Protein 6U9I (pdb70)

Sequence (287 aa):
GASMTLNNLREQLIVSAHRWLSTMNDFTPDAMVSHRRTEECVTRRPAPRSLGFAPLNNGQLRTFFKTLTAQMKNFNLALMPGAVPIVDERLRKVVMHLASYAEAACGLYENEYMVVVLTFNEEGTLLRDVIEEFADSDYCVKFAERQAAANLREQLIVSAHRRWLSTMNDFTPDAMVSHRTEECVTRPAPRSLGFAPLNNGQLRTFFKTLTAQMKNFNLALMPGAVPIVDERLRKVVMHLASYAEAACGLYENEYMVVVLTFNEEGTLLRRDVIEFADSDYCVKFAERQAAAAE

Nearest PDB structures (foldseek):
  6u9i-assembly1_B  TM=1.007E+00  e=7.943E-28  Penicillium brevicompactum
  6u9i-assembly1_A  TM=9.982E-01  e=1.431E-25  Penicillium brevicompactum
  5x9j-assembly1_A  TM=9.439E-01  e=3.439E-12  Penicillium brasilianum
  5x9k-assembly1_B  TM=9.451E-01  e=4.105E-12  Aspergillus nidulans FGSC A4
  5wqf-assembly2_B  TM=9.448E-01  e=1.795E-11  Aspergillus terreus NIH2624

Solvent-accessible surface area: 14621 Å² total; per-residue (Å²): 93,116,108,153,131,170,203,159,43,16,72,61,0,49,96,2,0,79,74,32,15,59,19,19,53,90,31,68,28,90,18,6,13,34,85,19,28,152,156,0,41,13,95,32,8,1,169,68,32,66,135,74,67,37,70,33,46,97,9,88,88,97,14,122,67,35,34,86,88,11,106,101,27,67,9,38,43,33,125,84,25,84,14,13,2,1,72,176,53,49,40,0,0,0,26,0,33,5,75,0,51,9,97,31,30,77,30,93,6,13,18,1,2,3,0,14,4,20,113,101,0,53,63,3,135,23,3,22,60,0,4,4,0,12,38,35,52,92,20,62,103,84,70,84,96,92,125,47,37,114,62,0,45,88,1,0,80,63,20,16,58,8,16,51,81,27,67,24,88,22,0,26,37,92,26,17,168,109,1,35,10,99,32,7,2,185,66,27,59,117,73,70,30,68,33,45,98,5,80,90,107,12,116,75,39,34,84,104,20,107,103,34,70,14,43,51,21,110,80,25,74,20,14,2,0,70,149,53,59,39,0,0,1,30,0,36,6,76,1,44,12,103,36,36,88,27,103,10,14,18,2,4,2,0,1,4,35,142,126,0,37,63,3,105,21,3,33,63,0,6,5,0,17,44,22,45,100,14,54,112,79,86,66,74,68,88,189

Organism: Penicillium brevicompactum (NCBI:txid5074)

Secondary structure (DSSP, 8-state):
-TTSPP--HHHHHHHHHHHHHHHHHH--HHHHT-SEEEEEEEEEESGGG-PPPEEHHHHHHHHHHHHHH-EEEEEEEPTT---EEETTTTEEEEEEEEEEEETTEEE--EEEEEEEE-TTSSSEEEEEEEE-HHHHHHHHHHHHH-/-HHHHHHHHHHHHHHHHHH-SHHHHT-SEEEEEEEEEE-GGG-PPPB-HHHHHHHHHHHHHH-EEEEEEEPTT---EEETTTTEEEEEEEEEEEETTEEEEEEEEEEEEE-TTS-SEEEEEEEE-HHHHHHHHHHHHHHH-

Foldseek 3Di:
DVPDDDPPLPVLLQVQVVQQQVLVQVQALDSNLPQADQAEWEQEDDCVLVDGIDGSVRSSVVSVVVSVFWAPKHKDADVPWDWDADSVQQKIWGWIWIWIAGPLGIQIWIWIKIWHAPNSSRGTRYIYTYIPVVSVVVVVVSVVVD/DQQVLLQVQVVCQQVLVQVLALDSNLPQADQQAKEAEDDCVLVDHIDGSVRSSVVSNVVSVFKPNKHKDADVPWDWDADLVQLKTWTWIWIWIAGPLGIQIWIWIKIWGADNSSGGTRYIYTYIPVVSVVVVVVSVVVVVD

InterPro domains:
  IPR050977 Fungal Meroterpenoid Biosynthesis Isomerase [PTHR39598] (10-149)

Structure (mmCIF, N/CA/C/O backbone):
data_6U9I
#
_entry.id   6U9I
#
_cell.length_a   105.580
_cell.length_b   105.580
_cell.length_c   61.648
_cell.angle_alpha   90.000
_cell.angle_beta   90.000
_cell.angle_gamma   120.000
#
_symmetry.space_group_name_H-M   'P 32 2 1'
#
loop_
_entity.id
_entity.type
_entity.pdbx_description
1 polymer BvnE
2 non-polymer GLYCEROL
3 non-polymer DI(HYDROXYETHYL)ETHER
4 water water
#
loop_
_atom_site.group_PDB
_atom_site.id
_atom_site.type_symbol
_atom_site.label_atom_id
_atom_site.label_alt_id
_atom_site.label_comp_id
_atom_site.label_asym_id
_atom_site.label_entity_id
_atom_site.label_seq_id
_atom_site.pdbx_PDB_ins_code
_atom_site.Cartn_x
_atom_site.Cartn_y
_atom_site.Cartn_z
_atom_site.occupancy
_atom_site.B_iso_or_equiv
_atom_site.auth_seq_id
_atom_site.auth_comp_id
_atom_site.auth_asym_id
_atom_site.auth_atom_id
_atom_site.pdbx_PDB_model_num
ATOM 1 N N . GLY A 1 1 ? 6.260 84.368 27.032 1.00 32.04 -2 GLY A N 1
ATOM 2 C CA . GLY A 1 1 ? 6.430 83.011 26.544 1.00 29.81 -2 GLY A CA 1
ATOM 3 C C . GLY A 1 1 ? 7.435 82.809 25.410 1.00 34.50 -2 GLY A C 1
ATOM 4 O O . GLY A 1 1 ? 8.388 82.032 25.538 1.00 31.39 -2 GLY A O 1
ATOM 5 N N . ALA A 1 2 ? 7.235 83.507 24.289 1.00 27.58 -1 ALA A N 1
ATOM 6 C CA . ALA A 1 2 ? 8.075 83.283 23.113 1.00 32.72 -1 ALA A CA 1
ATOM 7 C C . ALA A 1 2 ? 9.500 83.811 23.269 1.00 37.55 -1 ALA A C 1
ATOM 8 O O . ALA A 1 2 ? 10.366 83.438 22.467 1.00 30.71 -1 ALA A O 1
ATOM 10 N N . SER A 1 3 ? 9.772 84.658 24.265 1.00 24.72 0 SER A N 1
ATOM 11 C CA . SER A 1 3 ? 11.097 85.238 24.458 1.00 25.04 0 SER A CA 1
ATOM 12 C C . SER A 1 3 ? 11.944 84.492 25.487 1.00 34.28 0 SER A C 1
ATOM 13 O O . SER A 1 3 ? 13.051 84.947 25.807 1.00 32.62 0 SER A O 1
ATOM 16 N N . MET A 1 4 ? 11.447 83.384 26.035 1.00 30.12 1 MET A N 1
ATOM 17 C CA . MET A 1 4 ? 12.261 82.521 26.887 1.00 33.80 1 MET A CA 1
ATOM 18 C C . MET A 1 4 ? 13.129 81.632 26.005 1.00 43.57 1 MET A C 1
ATOM 19 O O . MET A 1 4 ? 12.698 81.199 24.934 1.00 44.24 1 MET A O 1
ATOM 24 N N . THR A 1 5 ? 14.365 81.384 26.426 1.00 37.37 2 THR A N 1
ATOM 25 C CA . THR A 1 5 ? 15.265 80.577 25.611 1.00 38.36 2 THR A CA 1
ATOM 26 C C . THR A 1 5 ? 15.279 79.125 26.081 1.00 43.64 2 THR A C 1
ATOM 27 O O . THR A 1 5 ? 15.129 78.832 27.269 1.00 39.03 2 THR A O 1
ATOM 31 N N . LEU A 1 6 ? 15.463 78.217 25.128 1.00 44.04 3 LEU A N 1
ATOM 32 C CA . LEU A 1 6 ? 15.555 76.794 25.419 1.00 43.74 3 LEU A CA 1
ATOM 33 C C . LEU A 1 6 ? 16.989 76.420 25.787 1.00 48.30 3 LEU A C 1
ATOM 34 O O . LEU A 1 6 ? 17.951 77.044 25.331 1.00 43.47 3 LEU A O 1
ATOM 39 N N . ASN A 1 7 ? 17.122 75.389 26.623 1.00 45.91 4 ASN A N 1
ATOM 40 C CA . ASN A 1 7 ? 18.425 74.949 27.129 1.00 50.04 4 ASN A CA 1
ATOM 41 C C . ASN A 1 7 ? 19.405 74.590 26.011 1.00 46.96 4 ASN A C 1
ATOM 42 O O . ASN A 1 7 ? 18.999 74.181 24.924 1.00 59.58 4 ASN A O 1
ATOM 47 N N . ASN A 1 13 ? 14.230 69.087 23.330 1.00 55.19 10 ASN A N 1
ATOM 48 C CA . ASN A 1 13 ? 13.929 67.793 23.932 1.00 48.07 10 ASN A CA 1
ATOM 49 C C . ASN A 1 13 ? 13.349 66.806 22.907 1.00 41.64 10 ASN A C 1
ATOM 50 O O . ASN A 1 13 ? 12.298 66.195 23.130 1.00 31.93 10 ASN A O 1
ATOM 55 N N . LEU A 1 14 ? 14.050 66.647 21.782 1.00 34.18 11 LEU A N 1
ATOM 56 C CA . LEU A 1 14 ? 13.608 65.689 20.777 1.00 26.19 11 LEU A CA 1
ATOM 57 C C . LEU A 1 14 ? 13.802 64.247 21.236 1.00 24.73 11 LEU A C 1
ATOM 58 O O . LEU A 1 14 ? 12.977 63.380 20.919 1.00 21.47 11 LEU A O 1
ATOM 63 N N . ARG A 1 15 ? 14.876 63.966 21.976 1.00 26.74 12 ARG A N 1
ATOM 64 C CA . ARG A 1 15 ? 15.068 62.617 22.503 1.00 26.18 12 ARG A CA 1
ATOM 65 C C . ARG A 1 15 ? 13.884 62.190 23.360 1.00 24.32 12 ARG A C 1
ATOM 66 O O . ARG A 1 15 ? 13.370 61.076 23.223 1.00 22.18 12 ARG A O 1
ATOM 74 N N . GLU A 1 16 ? 13.433 63.061 24.262 1.00 24.20 13 GLU A N 1
ATOM 75 C CA . GLU A 1 16 ? 12.322 62.671 25.121 1.00 27.80 13 GLU A CA 1
ATOM 76 C C . GLU A 1 16 ? 11.045 62.478 24.312 1.00 24.17 13 GLU A C 1
ATOM 77 O O . GLU A 1 16 ? 10.277 61.547 24.575 1.00 21.82 13 GLU A O 1
ATOM 83 N N . GLN A 1 17 ? 10.821 63.326 23.303 1.00 22.42 14 GLN A N 1
ATOM 84 C CA . GLN A 1 17 ? 9.661 63.156 22.433 1.00 19.67 14 GLN A CA 1
ATOM 85 C C . GLN A 1 17 ? 9.690 61.805 21.723 1.00 18.95 14 GLN A C 1
ATOM 86 O O . GLN A 1 17 ? 8.653 61.146 21.594 1.00 20.06 14 GLN A O 1
ATOM 92 N N . LEU A 1 18 ? 10.866 61.388 21.238 1.00 16.25 15 LEU A N 1
ATOM 93 C CA . LEU A 1 18 ? 10.950 60.106 20.539 1.00 15.99 15 LEU A CA 1
ATOM 94 C C . LEU A 1 18 ? 10.711 58.945 21.500 1.00 17.28 15 LEU A C 1
ATOM 95 O O . LEU A 1 18 ? 10.069 57.950 21.139 1.00 16.62 15 LEU A O 1
ATOM 100 N N . ILE A 1 19 ? 11.190 59.070 22.741 1.00 18.53 16 ILE A N 1
ATOM 101 C CA . ILE A 1 19 ? 10.940 58.028 23.731 1.00 18.02 16 ILE A CA 1
ATOM 102 C C . ILE A 1 19 ? 9.456 57.954 24.069 1.00 15.18 16 ILE A C 1
ATOM 103 O O . ILE A 1 19 ? 8.887 56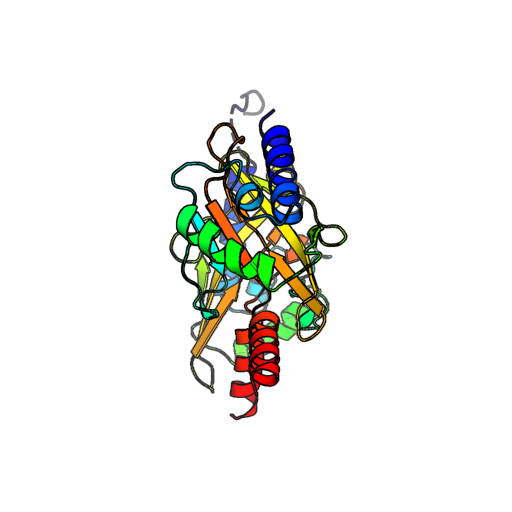.864 24.172 1.00 17.73 16 ILE A O 1
ATOM 108 N N . VAL A 1 20 ? 8.797 59.112 24.221 1.00 17.32 17 VAL A N 1
ATOM 109 C CA . VAL A 1 20 ? 7.356 59.132 24.462 1.00 16.88 17 VAL A CA 1
ATOM 110 C C . VAL A 1 20 ? 6.601 58.475 23.311 1.00 16.33 17 VAL A C 1
ATOM 111 O O . VAL A 1 20 ? 5.678 57.681 23.531 1.00 18.05 17 VAL A O 1
ATOM 115 N N . SER A 1 21 ? 6.977 58.779 22.063 1.00 18.36 18 SER A N 1
ATOM 116 C CA . SER A 1 21 ? 6.266 58.143 20.951 1.00 16.39 18 SER A CA 1
ATOM 117 C C . SER A 1 21 ? 6.581 56.660 20.825 1.00 14.15 18 SER A C 1
ATOM 118 O O . SER A 1 21 ? 5.715 55.889 20.392 1.00 15.91 18 SER A O 1
ATOM 121 N N . ALA A 1 22 ? 7.801 56.236 21.175 1.00 16.21 19 ALA A N 1
ATOM 122 C CA . ALA A 1 22 ? 8.088 54.804 21.170 1.00 14.45 19 ALA A CA 1
ATOM 123 C C . ALA A 1 22 ? 7.286 54.085 22.249 1.00 14.73 19 ALA A C 1
ATOM 124 O O . ALA A 1 22 ? 6.758 52.988 22.021 1.00 14.41 19 ALA A O 1
ATOM 126 N N . HIS A 1 23 ? 7.176 54.682 23.438 1.00 16.53 20 HIS A N 1
ATOM 127 C CA . HIS A 1 23 ? 6.359 54.045 24.462 1.00 18.76 20 HIS A CA 1
ATOM 128 C C . HIS A 1 23 ? 4.885 54.083 24.100 1.00 17.58 20 HIS A C 1
ATOM 129 O O . HIS A 1 23 ? 4.143 53.155 24.443 1.00 19.56 20 HIS A O 1
ATOM 136 N N . ARG A 1 24 ? 4.440 55.125 23.391 1.00 17.70 21 ARG A N 1
ATOM 137 C CA . ARG A 1 24 ? 3.060 55.127 22.924 1.00 18.16 21 ARG A CA 1
ATOM 138 C C . ARG A 1 24 ? 2.820 53.995 21.943 1.00 17.46 21 ARG A C 1
ATOM 139 O O . ARG A 1 24 ? 1.760 53.355 21.965 1.00 17.50 21 ARG A O 1
ATOM 147 N N . TRP A 1 25 ? 3.797 53.736 21.061 1.00 17.67 22 TRP A N 1
ATOM 148 C CA . TRP A 1 25 ? 3.664 52.620 20.133 1.00 16.54 22 TRP A CA 1
ATOM 149 C C . TRP A 1 25 ? 3.516 51.301 20.886 1.00 15.94 22 TRP A C 1
ATOM 150 O O . TRP A 1 25 ? 2.672 50.470 20.537 1.00 18.08 22 TRP A O 1
ATOM 161 N N . LEU A 1 26 ? 4.320 51.097 21.933 1.00 14.14 23 LEU A N 1
ATOM 162 C CA . LEU A 1 26 ? 4.187 49.884 22.731 1.00 14.48 23 LEU A CA 1
ATOM 163 C C . LEU A 1 26 ? 2.817 49.809 23.398 1.00 16.89 23 LEU A C 1
ATOM 164 O O . LEU A 1 26 ? 2.194 48.741 23.434 1.00 16.35 23 LEU A O 1
ATOM 169 N N . SER A 1 27 ? 2.341 50.927 23.954 1.00 15.44 24 SER A N 1
ATOM 170 C CA . SER A 1 27 ? 1.099 50.868 24.719 1.00 17.82 24 SER A CA 1
ATOM 171 C C . SER A 1 27 ? -0.092 50.617 23.807 1.00 18.76 24 SER A C 1
ATOM 172 O O . SER A 1 27 ? -1.016 49.884 24.179 1.00 19.38 24 SER A O 1
ATOM 175 N N . THR A 1 28 ? -0.079 51.189 22.594 1.00 16.25 25 THR A N 1
ATOM 176 C CA . THR A 1 28 ? -1.183 50.918 21.679 1.00 17.37 25 THR A CA 1
ATOM 177 C C . THR A 1 28 ? -1.105 49.499 21.134 1.00 19.52 25 THR A C 1
ATOM 178 O O . THR A 1 28 ? -2.141 48.887 20.851 1.00 18.72 25 THR A O 1
ATOM 182 N N . MET A 1 29 ? 0.100 48.942 20.997 1.00 18.44 26 MET A N 1
ATOM 183 C CA . MET A 1 29 ? 0.183 47.530 20.644 1.00 18.31 26 MET A CA 1
ATOM 184 C C . MET A 1 29 ? -0.471 46.674 21.722 1.00 17.26 26 MET A C 1
ATOM 185 O O . MET A 1 29 ? -1.229 45.746 21.416 1.00 17.71 26 MET A O 1
ATOM 190 N N . ASN A 1 30 ? -0.210 46.990 22.991 1.00 15.48 27 ASN A N 1
ATOM 191 C CA . ASN A 1 30 ? -0.804 46.224 24.079 1.00 17.51 27 ASN A CA 1
ATOM 192 C C . ASN A 1 30 ? -2.305 46.452 24.214 1.00 18.62 27 ASN A C 1
ATOM 193 O O . ASN A 1 30 ? -2.993 45.617 24.813 1.00 17.92 27 ASN A O 1
ATOM 198 N N . ASP A 1 31 ? -2.826 47.561 23.682 1.00 16.10 28 ASP A N 1
ATOM 199 C CA . ASP A 1 31 ? -4.275 47.718 23.600 1.00 16.44 28 ASP A CA 1
ATOM 200 C C . ASP A 1 31 ? -4.897 46.631 22.737 1.00 24.58 28 ASP A C 1
ATOM 201 O O . ASP A 1 31 ? -6.061 46.267 22.939 1.00 19.19 28 ASP A O 1
ATOM 206 N N . PHE A 1 32 ? -4.136 46.107 21.770 1.00 18.75 29 PHE A N 1
ATOM 207 C CA . PHE A 1 32 ? -4.483 44.876 21.055 1.00 18.32 29 PHE A CA 1
ATOM 208 C C . PHE A 1 32 ? -5.860 44.959 20.402 1.00 22.84 29 PHE A C 1
ATOM 209 O O . PHE A 1 32 ? -6.661 44.025 20.473 1.00 23.35 29 PHE A O 1
ATOM 217 N N . THR A 1 33 ? -6.148 46.097 19.780 1.00 17.84 30 THR A N 1
ATOM 218 C CA . THR A 1 33 ? -7.208 46.159 18.795 1.00 19.99 30 THR A CA 1
ATOM 219 C C . THR A 1 33 ? -6.572 46.539 17.470 1.00 20.01 30 THR A C 1
ATOM 220 O O . THR A 1 33 ? -5.563 47.251 17.458 1.00 18.39 30 THR A O 1
ATOM 224 N N . PRO A 1 34 ? -7.120 46.083 16.350 1.00 19.58 31 PRO A N 1
ATOM 225 C CA . PRO A 1 34 ? -6.556 46.502 15.055 1.00 20.61 31 PRO A CA 1
ATOM 226 C C . PRO A 1 34 ? -6.402 48.002 14.932 1.00 20.32 31 PRO A C 1
ATOM 227 O O . PRO A 1 34 ? -5.366 48.484 14.454 1.00 19.79 31 PRO A O 1
ATOM 231 N N . ASP A 1 35 ? -7.399 48.763 15.383 1.00 17.80 32 ASP A N 1
ATOM 232 C CA . ASP A 1 35 ? -7.316 50.211 15.275 1.00 21.43 32 ASP A CA 1
ATOM 233 C C . ASP A 1 35 ? -6.154 50.760 16.088 1.00 19.00 32 ASP A C 1
ATOM 234 O O . ASP A 1 35 ? -5.401 51.616 15.611 1.00 18.69 32 ASP A O 1
ATOM 239 N N . ALA A 1 36 ? -5.979 50.275 17.318 1.00 17.44 33 ALA A N 1
ATOM 240 C CA . ALA A 1 36 ? -4.888 50.794 18.138 1.00 17.10 33 ALA A CA 1
ATOM 241 C C . ALA A 1 36 ? -3.536 50.394 17.566 1.00 16.52 33 ALA A C 1
ATOM 242 O O . ALA A 1 36 ? -2.566 51.158 17.643 1.00 16.34 33 ALA A O 1
ATOM 244 N N . MET A 1 37 ? -3.452 49.199 16.997 1.00 16.86 34 MET A N 1
ATOM 245 C CA . MET A 1 37 ? -2.184 48.660 16.525 1.00 15.66 34 MET A CA 1
ATOM 246 C C . MET A 1 37 ? -1.698 49.282 15.223 1.00 20.74 34 MET A C 1
ATOM 247 O O . MET A 1 37 ? -0.560 49.011 14.827 1.00 21.65 34 MET A O 1
ATOM 252 N N . VAL A 1 38 ? -2.516 50.085 14.548 1.00 17.46 35 VAL A N 1
ATOM 253 C CA . VAL A 1 38 ? -2.060 50.856 13.398 1.00 16.18 35 VAL A CA 1
ATOM 254 C C . VAL A 1 38 ? -2.195 52.360 13.641 1.00 17.56 35 VAL A C 1
ATOM 255 O O . VAL A 1 38 ? -2.143 53.144 12.705 1.00 18.10 35 VAL A O 1
ATOM 259 N N . SER A 1 39 ? -2.340 52.781 14.896 1.00 17.01 36 SER A N 1
ATOM 260 C CA . SER A 1 39 ? -2.570 54.191 15.168 1.00 17.88 36 SER A CA 1
ATOM 261 C C . SER A 1 39 ? -1.260 54.974 15.159 1.00 16.91 36 SER A C 1
ATOM 262 O O . SER A 1 39 ? -0.172 54.415 15.328 1.00 17.78 36 SER A O 1
ATOM 265 N N . HIS A 1 40 ? -1.387 56.296 14.971 1.00 18.78 37 HIS A N 1
ATOM 266 C CA . HIS A 1 40 ? -0.260 57.238 15.034 1.00 20.05 37 HIS A CA 1
ATOM 267 C C . HIS A 1 40 ? 0.842 56.875 14.039 1.00 17.43 37 HIS A C 1
ATOM 268 O O . HIS A 1 40 ? 2.033 56.882 14.364 1.00 17.18 37 HIS A O 1
ATOM 275 N N . ARG A 1 41 ? 0.427 56.566 12.818 1.00 16.81 38 ARG A N 1
ATOM 276 C CA A ARG A 1 41 ? 1.331 56.282 11.715 0.58 16.27 38 ARG A CA 1
ATOM 277 C CA B ARG A 1 41 ? 1.340 56.295 11.722 0.42 16.30 38 ARG A CA 1
ATOM 278 C C . ARG A 1 41 ? 1.089 57.291 10.601 1.00 20.89 38 ARG A C 1
ATOM 279 O O . ARG A 1 41 ? -0.030 57.790 10.434 1.00 20.01 38 ARG A O 1
ATOM 294 N N . THR A 1 42 ? 2.141 57.592 9.844 1.00 18.09 39 THR A N 1
ATOM 295 C CA . THR A 1 42 ? 1.962 58.394 8.635 1.00 16.46 39 THR A CA 1
ATOM 296 C C . THR A 1 42 ? 1.187 57.595 7.588 1.00 20.14 39 THR A C 1
ATOM 297 O O . THR A 1 42 ? 1.054 56.374 7.675 1.00 19.49 39 THR A O 1
ATOM 301 N N . GLU A 1 43 ? 0.705 58.291 6.547 1.00 20.42 40 GLU A N 1
ATOM 302 C CA . GLU A 1 43 ? -0.114 57.598 5.556 1.00 21.05 40 GLU A CA 1
ATOM 303 C C . GLU A 1 43 ? 0.685 56.556 4.782 1.00 17.89 40 GLU A C 1
ATOM 304 O O . GLU A 1 43 ? 0.135 55.515 4.411 1.00 21.61 40 GLU A O 1
ATOM 310 N N . GLU A 1 44 ? 1.979 56.792 4.571 1.00 18.94 41 GLU A N 1
ATOM 311 C CA . GLU A 1 44 ? 2.820 55.907 3.775 1.00 25.63 41 GLU A CA 1
ATOM 312 C C . GLU A 1 44 ? 3.579 54.889 4.615 1.00 20.29 41 GLU A C 1
ATOM 313 O O . GLU A 1 44 ? 4.344 54.095 4.059 1.00 19.04 41 GLU A O 1
ATOM 319 N N . CYS A 1 45 ? 3.370 54.883 5.928 1.00 16.87 42 CYS A N 1
ATOM 320 C CA . CYS A 1 45 ? 4.097 53.983 6.820 1.00 16.13 42 CYS A CA 1
ATOM 321 C C . CYS A 1 45 ? 3.957 52.518 6.410 1.00 19.21 42 CYS A C 1
ATOM 322 O O . CYS A 1 45 ? 2.864 52.046 6.091 1.00 18.68 42 CYS A O 1
ATOM 325 N N . VAL A 1 46 ? 5.073 51.780 6.434 1.00 18.26 43 VAL A N 1
ATOM 326 C CA . VAL A 1 46 ? 5.003 50.330 6.283 1.00 15.68 43 VAL A CA 1
ATOM 327 C C . VAL A 1 46 ? 5.688 49.665 7.469 1.00 17.37 43 VAL A C 1
ATOM 328 O O . VAL A 1 46 ? 6.579 50.238 8.099 1.00 16.41 43 VAL A O 1
ATOM 332 N N . THR A 1 47 ? 5.244 48.452 7.772 1.00 15.22 44 THR A N 1
ATOM 333 C CA . THR A 1 47 ? 5.922 47.556 8.695 1.00 16.28 44 THR A CA 1
ATOM 334 C C . THR A 1 47 ? 6.673 46.531 7.857 1.00 16.48 44 THR A C 1
ATOM 335 O O . THR A 1 47 ? 6.079 45.888 6.980 1.00 17.24 44 THR A O 1
ATOM 339 N N . ARG A 1 48 ? 7.980 46.409 8.095 1.00 14.06 45 ARG A N 1
ATOM 340 C CA A ARG A 1 48 ? 8.833 45.548 7.282 0.46 15.97 45 ARG A CA 1
ATOM 341 C CA B ARG A 1 48 ? 8.834 45.547 7.282 0.54 15.95 45 ARG A CA 1
ATOM 342 C C . ARG A 1 48 ? 9.295 44.358 8.107 1.00 17.00 45 ARG A C 1
ATOM 343 O O . ARG A 1 48 ? 10.192 44.504 8.952 1.00 15.62 45 ARG A O 1
ATOM 358 N N . PRO A 1 49 ? 8.732 43.170 7.903 1.00 16.82 46 PRO A N 1
ATOM 359 C CA . PRO A 1 49 ? 9.247 41.991 8.604 1.00 17.53 46 PRO A CA 1
ATOM 360 C C . PRO A 1 49 ? 10.666 41.671 8.162 1.00 17.27 46 PRO A C 1
ATOM 361 O O . PRO A 1 49 ? 11.037 41.850 6.999 1.00 18.42 46 PRO A O 1
ATOM 365 N N . ALA A 1 50 ? 11.464 41.209 9.115 1.00 15.55 47 ALA A N 1
ATOM 366 C CA . ALA A 1 50 ? 12.835 40.787 8.875 1.00 13.63 47 ALA A CA 1
ATOM 367 C C . ALA A 1 50 ? 13.107 39.616 9.798 1.00 18.09 47 ALA A C 1
ATOM 368 O O . ALA A 1 50 ? 12.387 39.428 10.783 1.00 15.33 47 ALA A O 1
ATOM 370 N N . PRO A 1 51 ? 14.125 38.794 9.506 1.00 15.21 48 PRO A N 1
ATOM 371 C CA . PRO A 1 51 ? 15.084 38.829 8.397 1.00 15.82 48 PRO A CA 1
ATOM 372 C C . PRO A 1 51 ? 14.451 38.464 7.059 1.00 15.92 48 PRO A C 1
ATOM 373 O O . PRO A 1 51 ? 13.309 38.005 7.025 1.00 18.61 48 PRO A O 1
ATOM 377 N N . ARG A 1 52 ? 15.201 38.677 5.977 1.00 17.33 49 ARG A N 1
ATOM 378 C CA . ARG A 1 52 ? 14.690 38.395 4.638 1.00 17.99 49 ARG A CA 1
ATOM 379 C C . ARG A 1 52 ? 14.283 36.939 4.463 1.00 21.18 49 ARG A C 1
ATOM 380 O O . ARG A 1 52 ? 13.400 36.633 3.644 1.00 22.40 49 ARG A O 1
ATOM 388 N N . SER A 1 53 ? 14.930 36.024 5.188 1.00 20.25 50 SER A N 1
ATOM 389 C CA . SER A 1 53 ? 14.649 34.603 5.020 1.00 22.51 50 SER A CA 1
ATOM 390 C C . SER A 1 53 ? 13.204 34.237 5.353 1.00 22.64 50 SER A C 1
ATOM 391 O O . SER A 1 53 ? 12.713 33.208 4.879 1.00 23.14 50 SER A O 1
ATOM 394 N N . LEU A 1 54 ? 12.504 35.043 6.156 1.00 17.20 51 LEU A N 1
ATOM 395 C CA . LEU A 1 54 ? 11.098 34.758 6.417 1.00 21.53 51 LEU A CA 1
ATOM 396 C C . LEU A 1 54 ? 10.238 34.945 5.175 1.00 21.83 51 LEU A C 1
ATOM 397 O O . LEU A 1 54 ? 9.136 34.387 5.115 1.00 24.90 51 LEU A O 1
ATOM 402 N N . GLY A 1 55 ? 10.704 35.738 4.217 1.00 21.54 52 GLY A N 1
ATOM 403 C CA . GLY A 1 55 ? 10.060 35.862 2.920 1.00 23.65 52 GLY A CA 1
ATOM 404 C C . GLY A 1 55 ? 8.876 36.801 2.852 1.00 30.34 52 GLY A C 1
ATOM 405 O O . GLY A 1 55 ? 8.127 36.756 1.864 1.00 24.47 52 GLY A O 1
ATOM 406 N N . PHE A 1 56 ? 8.685 37.661 3.849 1.00 21.96 53 PHE A N 1
ATOM 407 C CA . PHE A 1 56 ? 7.536 38.557 3.901 1.00 24.47 53 PHE A CA 1
ATOM 408 C C . PHE A 1 56 ? 7.888 39.938 3.363 1.00 24.06 53 PHE A C 1
ATOM 409 O O . PHE A 1 56 ? 8.898 40.528 3.760 1.00 25.14 53 PHE A O 1
ATOM 417 N N . ALA A 1 57 ? 7.040 40.460 2.477 1.00 20.87 54 ALA A N 1
ATOM 418 C CA . ALA A 1 57 ? 7.161 41.835 2.030 1.00 20.88 54 ALA A CA 1
ATOM 419 C C . ALA A 1 57 ? 6.563 42.783 3.067 1.00 17.96 54 ALA A C 1
ATOM 420 O O . ALA A 1 57 ? 5.803 42.358 3.944 1.00 22.75 54 ALA A O 1
ATOM 422 N N . PRO A 1 58 ? 6.885 44.077 2.985 1.00 20.28 55 PRO A N 1
ATOM 423 C CA . PRO A 1 58 ? 6.293 45.041 3.923 1.00 19.36 55 PRO A CA 1
ATOM 424 C C . PRO A 1 58 ? 4.780 45.113 3.788 1.00 23.74 55 PRO A C 1
ATOM 425 O O . PRO A 1 58 ? 4.197 44.810 2.740 1.00 21.52 55 PRO A O 1
ATOM 429 N N . LEU A 1 59 ? 4.147 45.554 4.871 1.00 18.15 56 LEU A N 1
ATOM 430 C CA . LEU A 1 59 ? 2.706 45.753 4.934 1.00 17.23 56 LEU A CA 1
ATOM 431 C C . LEU A 1 59 ? 2.422 47.241 5.102 1.00 23.22 56 LEU A C 1
ATOM 432 O O . LEU A 1 59 ? 2.984 47.883 5.995 1.00 20.46 56 LEU A O 1
ATOM 437 N N . ASN A 1 60 ? 1.547 47.788 4.263 1.00 17.17 57 ASN A N 1
ATOM 438 C CA . ASN A 1 60 ? 1.122 49.164 4.465 1.00 16.20 57 ASN A CA 1
ATOM 439 C C . ASN A 1 60 ? 0.043 49.194 5.547 1.00 17.62 57 ASN A C 1
ATOM 440 O O . ASN A 1 60 ? -0.306 48.163 6.133 1.00 17.79 57 ASN A O 1
ATOM 445 N N . ASN A 1 61 ? -0.473 50.391 5.840 1.00 16.61 58 ASN A N 1
ATOM 446 C CA . ASN A 1 61 ? -1.392 50.543 6.971 1.00 18.68 58 ASN A CA 1
ATOM 447 C C . ASN A 1 61 ? -2.638 49.681 6.792 1.00 20.99 58 ASN A C 1
ATOM 448 O O . ASN A 1 61 ? -3.113 49.055 7.750 1.00 19.28 58 ASN A O 1
ATOM 453 N N . GLY A 1 62 ? -3.183 49.640 5.573 1.00 19.02 59 GLY A N 1
ATOM 454 C CA . GLY A 1 62 ? -4.370 48.834 5.337 1.00 23.75 59 GLY A CA 1
ATOM 455 C C . GLY A 1 62 ? -4.103 47.345 5.436 1.00 23.26 59 GLY A C 1
ATOM 456 O O . GLY A 1 62 ? -4.907 46.600 5.999 1.00 20.20 59 GLY A O 1
ATOM 457 N N . GLN A 1 63 ? -2.975 46.887 4.883 1.00 22.32 60 GLN A N 1
ATOM 458 C CA . GLN A 1 63 ? -2.608 45.476 5.002 1.00 20.20 60 GLN A CA 1
ATOM 459 C C . GLN A 1 63 ? -2.366 45.082 6.452 1.00 18.14 60 GLN A C 1
ATOM 460 O O . GLN A 1 63 ? -2.726 43.977 6.875 1.00 19.48 60 GLN A O 1
ATOM 466 N N . LEU A 1 64 ? -1.714 45.960 7.208 1.00 17.27 61 LEU A N 1
ATOM 467 C CA . LEU A 1 64 ? -1.404 45.670 8.602 1.00 16.46 61 LEU A CA 1
ATOM 468 C C . LEU A 1 64 ? -2.672 45.597 9.443 1.00 18.40 61 LEU A C 1
ATOM 469 O O . LEU A 1 64 ? -2.806 44.712 10.300 1.00 19.91 61 LEU A O 1
ATOM 474 N N . ARG A 1 65 ? -3.616 46.509 9.209 1.00 19.62 62 ARG A N 1
ATOM 475 C CA . ARG A 1 65 ? -4.891 46.440 9.917 1.00 20.63 62 ARG A CA 1
ATOM 476 C C . ARG A 1 65 ? -5.582 45.104 9.652 1.00 23.16 62 ARG A C 1
ATOM 477 O O . ARG A 1 65 ? -6.046 44.434 10.581 1.00 20.41 62 ARG A O 1
ATOM 485 N N . THR A 1 66 ? -5.623 44.680 8.386 1.00 20.34 63 THR A N 1
ATOM 486 C CA . THR A 1 66 ? -6.234 43.393 8.056 1.00 20.28 63 THR A CA 1
ATOM 487 C C . THR A 1 66 ? -5.514 42.242 8.751 1.00 22.99 63 THR A C 1
ATOM 488 O O . THR A 1 66 ? -6.157 41.334 9.290 1.00 25.73 63 THR A O 1
ATOM 492 N N . PHE A 1 67 ? -4.177 42.268 8.763 1.00 24.55 64 PHE A N 1
ATOM 493 C CA . PHE A 1 67 ? -3.433 41.232 9.473 1.00 20.30 64 PHE A CA 1
ATOM 494 C C . PHE A 1 67 ? -3.819 41.197 10.943 1.00 19.69 64 PHE A C 1
ATOM 495 O O . PHE A 1 67 ? -4.022 40.120 11.515 1.00 23.53 64 PHE A O 1
ATOM 503 N N . PHE A 1 68 ? -3.918 42.369 11.573 1.00 22.26 65 PHE A N 1
ATOM 504 C CA . PHE A 1 68 ? -4.186 42.402 13.007 1.00 20.87 65 PHE A CA 1
ATOM 505 C C . PHE A 1 68 ? -5.606 41.950 13.330 1.00 22.48 65 PHE A C 1
ATOM 506 O O . PHE A 1 68 ? -5.848 41.430 14.426 1.00 23.28 65 PHE A O 1
ATOM 514 N N . LYS A 1 69 ? -6.557 42.135 12.404 1.00 22.09 66 LYS A N 1
ATOM 515 C CA . LYS A 1 69 ? -7.891 41.577 12.620 1.00 23.59 66 LYS A CA 1
ATOM 516 C C . LYS A 1 69 ? -7.818 40.065 12.794 1.00 24.79 66 LYS A C 1
ATOM 517 O O . LYS A 1 69 ? -8.514 39.490 13.639 1.00 31.71 66 LYS A O 1
ATOM 523 N N . THR A 1 70 ? -6.954 39.411 12.017 1.00 23.96 67 THR A N 1
ATOM 524 C CA . THR A 1 70 ? -6.732 37.980 12.172 1.00 23.85 67 THR A CA 1
ATOM 525 C C . THR A 1 70 ? -6.038 37.671 13.491 1.00 30.15 67 THR A C 1
ATOM 526 O O . THR A 1 70 ? -6.481 36.800 14.251 1.00 32.13 67 THR A O 1
ATOM 530 N N . LEU A 1 71 ? -4.949 38.388 13.782 1.00 25.46 68 LEU A N 1
ATOM 531 C CA . LEU A 1 71 ? -4.158 38.097 14.974 1.00 27.11 68 LEU A CA 1
ATOM 532 C C . LEU A 1 7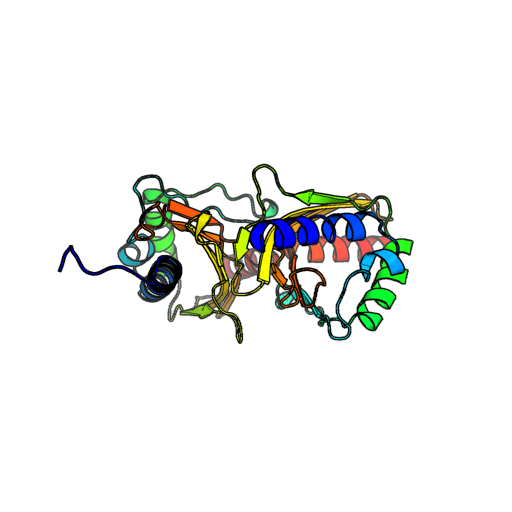1 ? -4.971 38.305 16.246 1.00 23.96 68 LEU A C 1
ATOM 533 O O . LEU A 1 71 ? -4.942 37.466 17.155 1.00 28.41 68 LEU A O 1
ATOM 538 N N . THR A 1 72 ? -5.707 39.419 16.332 1.00 25.60 69 THR A N 1
ATOM 539 C CA . THR A 1 72 ? -6.490 39.687 17.534 1.00 24.71 69 THR A CA 1
ATOM 540 C C . THR A 1 72 ? -7.671 38.735 17.688 1.00 32.88 69 THR A C 1
ATOM 541 O O . THR A 1 72 ? -8.242 38.654 18.783 1.00 29.64 69 THR A O 1
ATOM 545 N N . ALA A 1 73 ? -8.052 38.021 16.628 1.00 27.29 70 ALA A N 1
ATOM 546 C CA . ALA A 1 73 ? -9.085 36.999 16.743 1.00 30.96 70 ALA A CA 1
ATOM 547 C C . ALA A 1 73 ? -8.534 35.648 17.185 1.00 38.17 70 ALA A C 1
ATOM 548 O O . ALA A 1 73 ? -9.302 34.811 17.670 1.00 39.38 70 ALA A O 1
ATOM 550 N N . GLN A 1 74 ? -7.228 35.417 17.043 1.00 31.75 71 GLN A N 1
ATOM 551 C CA . GLN A 1 74 ? -6.643 34.115 17.327 1.00 35.32 71 GLN A CA 1
ATOM 552 C C . GLN A 1 74 ? -5.791 34.073 18.586 1.00 35.79 71 GLN A C 1
ATOM 553 O O . GLN A 1 74 ? -5.338 32.988 18.969 1.00 37.47 71 GLN A O 1
ATOM 559 N N . MET A 1 75 ? -5.542 35.208 19.232 1.00 29.36 72 MET A N 1
ATOM 560 C CA . MET A 1 75 ? -4.681 35.241 20.399 1.00 24.97 72 MET A CA 1
ATOM 561 C C . MET A 1 75 ? -5.322 36.067 21.503 1.00 28.92 72 MET A C 1
ATOM 562 O O . MET A 1 75 ? -6.112 36.979 21.244 1.00 28.26 72 MET A O 1
ATOM 567 N N . LYS A 1 76 ? -4.980 35.717 22.738 1.00 25.79 73 LYS A N 1
ATOM 568 C CA . LYS A 1 76 ? -5.489 36.380 23.927 1.00 30.76 73 LYS A CA 1
ATOM 569 C C . LYS A 1 76 ? -4.318 36.775 24.816 1.00 28.35 73 LYS A C 1
ATOM 570 O O . LYS A 1 76 ? -3.225 36.210 24.725 1.00 28.60 73 LYS A O 1
ATOM 576 N N . ASN A 1 77 ? -4.571 37.744 25.696 1.00 26.29 74 ASN A N 1
ATOM 577 C CA . ASN A 1 77 ? -3.610 38.153 26.724 1.00 26.57 74 ASN A CA 1
ATOM 578 C C . ASN A 1 77 ? -2.262 38.523 26.111 1.00 25.38 74 ASN A C 1
ATOM 579 O O . ASN A 1 77 ? -1.198 38.144 26.609 1.00 24.66 74 ASN A O 1
ATOM 584 N N . PHE A 1 78 ? -2.322 39.270 25.015 1.00 22.47 75 PHE A N 1
ATOM 585 C CA . PHE A 1 78 ? -1.120 39.729 24.329 1.00 21.01 75 PHE A CA 1
ATOM 586 C C . PHE A 1 78 ? -0.355 40.724 25.188 1.00 24.54 75 PHE A C 1
ATOM 587 O O . PHE A 1 78 ? -0.943 41.610 25.818 1.00 23.54 75 PHE A O 1
ATOM 595 N N . ASN A 1 79 ? 0.968 40.592 25.195 1.00 20.58 76 ASN A N 1
ATOM 596 C CA . ASN A 1 79 ? 1.811 41.597 25.821 1.00 19.79 76 ASN A CA 1
ATOM 597 C C . ASN A 1 79 ? 3.074 41.773 24.997 1.00 19.60 76 ASN A C 1
ATOM 598 O O . ASN A 1 79 ? 3.684 40.792 24.568 1.00 23.10 76 ASN A O 1
ATOM 603 N N . LEU A 1 80 ? 3.446 43.029 24.772 1.00 17.66 77 LEU A N 1
ATOM 604 C CA . LEU A 1 80 ? 4.687 43.386 24.093 1.00 15.92 77 LEU A CA 1
ATOM 605 C C . LEU A 1 80 ? 5.436 44.342 25.007 1.00 15.15 77 LEU A C 1
ATOM 606 O O . LEU A 1 80 ? 4.851 45.314 25.493 1.00 17.88 77 LEU A O 1
ATOM 611 N N . ALA A 1 81 ? 6.714 44.064 25.258 1.00 15.80 78 ALA A N 1
ATOM 612 C CA . ALA A 1 81 ? 7.425 44.835 26.266 1.00 15.53 78 ALA A CA 1
ATOM 613 C C . ALA A 1 81 ? 8.914 44.785 25.993 1.00 16.68 78 ALA A C 1
ATOM 614 O O . ALA A 1 81 ? 9.416 43.860 25.352 1.00 14.50 78 ALA A O 1
ATOM 616 N N . LEU A 1 82 ? 9.622 45.784 26.514 1.00 14.68 79 LEU A N 1
ATOM 617 C CA . LEU A 1 82 ? 11.077 45.730 26.477 1.00 14.82 79 LEU A CA 1
ATOM 618 C C . LEU A 1 82 ? 11.566 44.447 27.143 1.00 15.78 79 LEU A C 1
ATOM 619 O O . LEU A 1 82 ? 11.003 44.001 28.151 1.00 14.94 79 LEU A O 1
ATOM 624 N N . MET A 1 83 ? 12.594 43.830 26.539 1.00 12.57 80 MET A N 1
ATOM 625 C CA . MET A 1 83 ? 13.246 42.666 27.127 1.00 13.11 80 MET A CA 1
ATOM 626 C C . MET A 1 83 ? 13.742 43.022 28.524 1.00 14.91 80 MET A C 1
ATOM 627 O O . MET A 1 83 ? 13.991 44.191 28.820 1.00 14.28 80 MET A O 1
ATOM 632 N N . PRO A 1 84 ? 13.896 42.028 29.400 1.00 16.66 81 PRO A N 1
ATOM 633 C CA . PRO A 1 84 ? 14.460 42.311 30.731 1.00 13.56 81 PRO A CA 1
ATOM 634 C C . PRO A 1 84 ? 15.755 43.091 30.630 1.00 15.68 81 PRO A C 1
ATOM 635 O O . PRO A 1 84 ? 16.706 42.639 29.985 1.00 16.48 81 PRO A O 1
ATOM 639 N N . GLY A 1 85 ? 15.796 44.281 31.228 1.00 15.25 82 GLY A N 1
ATOM 640 C CA . GLY A 1 85 ? 16.991 45.097 31.219 1.00 14.16 82 GLY A CA 1
ATOM 641 C C . GLY A 1 85 ? 17.208 45.959 29.987 1.00 17.73 82 GLY A C 1
ATOM 642 O O . GLY A 1 85 ? 18.147 46.757 29.974 1.00 18.88 82 GLY A O 1
ATOM 643 N N . ALA A 1 86 ? 16.382 45.839 28.953 1.00 12.80 83 ALA A N 1
ATOM 644 C CA . ALA A 1 86 ? 16.580 46.628 27.739 1.00 12.93 83 ALA A CA 1
ATOM 645 C C . ALA A 1 86 ? 15.914 47.995 27.855 1.00 16.01 83 ALA A C 1
ATOM 646 O O . ALA A 1 86 ? 14.871 48.139 28.496 1.00 15.37 83 ALA A O 1
ATOM 648 N N . VAL A 1 87 ? 16.500 48.996 27.197 1.00 15.23 84 VAL A N 1
ATOM 649 C CA . VAL A 1 87 ? 15.893 50.328 27.152 1.00 13.22 84 VAL A CA 1
ATOM 650 C C . VAL A 1 87 ? 15.892 50.812 25.712 1.00 13.40 84 VAL A C 1
ATOM 651 O O . VAL A 1 87 ? 16.643 50.298 24.867 1.00 14.97 84 VAL A O 1
ATOM 655 N N . PRO A 1 88 ? 15.069 51.805 25.393 1.00 15.44 85 PRO A N 1
ATOM 656 C CA . PRO A 1 88 ? 15.074 52.333 24.022 1.00 11.67 85 PRO A CA 1
ATOM 657 C C . PRO A 1 88 ? 16.392 53.013 23.677 1.00 16.36 85 PRO A C 1
ATOM 658 O O . PRO A 1 88 ? 16.971 53.748 24.479 1.00 18.15 85 PRO A O 1
ATOM 662 N N . ILE A 1 89 ? 16.847 52.780 22.452 1.00 12.83 86 ILE A N 1
ATOM 663 C CA . ILE A 1 89 ? 18.064 53.376 21.913 1.00 13.30 86 ILE A CA 1
ATOM 664 C C . ILE A 1 89 ? 17.606 54.422 20.917 1.00 15.89 86 ILE A C 1
ATOM 665 O O . ILE A 1 89 ? 16.865 54.094 19.991 1.00 16.35 86 ILE A O 1
ATOM 670 N N . VAL A 1 90 ? 18.023 55.676 21.098 1.00 14.45 87 VAL A N 1
ATOM 671 C CA . VAL A 1 90 ? 17.419 56.798 20.375 1.00 16.63 87 VAL A CA 1
ATOM 672 C C . VAL A 1 90 ? 18.478 57.518 19.551 1.00 18.89 87 VAL A C 1
ATOM 673 O O . VAL A 1 90 ? 19.465 58.021 20.107 1.00 18.34 87 VAL A O 1
ATOM 677 N N . ASP A 1 91 ? 18.247 57.616 18.227 1.00 17.18 88 ASP A N 1
ATOM 678 C CA . ASP A 1 91 ? 19.054 58.453 17.336 1.00 17.30 88 ASP A CA 1
ATOM 679 C C . ASP A 1 91 ? 18.202 59.669 16.985 1.00 18.22 88 ASP A C 1
ATOM 680 O O . ASP A 1 91 ? 17.357 59.599 16.089 1.00 19.34 88 ASP A O 1
ATOM 685 N N . GLU A 1 92 ? 18.429 60.782 17.698 1.00 17.63 89 GLU A N 1
ATOM 686 C CA . GLU A 1 92 ? 17.639 61.995 17.478 1.00 21.05 89 GLU A CA 1
ATOM 687 C C . GLU A 1 92 ? 17.767 62.497 16.048 1.00 17.93 89 GLU A C 1
ATOM 688 O O . GLU A 1 92 ? 16.790 62.967 15.457 1.00 22.91 89 GLU A O 1
ATOM 694 N N . ARG A 1 93 ? 18.976 62.439 15.492 1.00 19.73 90 ARG A N 1
ATOM 695 C CA . ARG A 1 93 ? 19.203 62.984 14.157 1.00 20.56 90 ARG A CA 1
ATOM 696 C C . ARG A 1 93 ? 18.382 62.246 13.105 1.00 23.17 90 ARG A C 1
ATOM 697 O O . ARG A 1 93 ? 17.798 62.870 12.209 1.00 21.01 90 ARG A O 1
ATOM 705 N N . LEU A 1 94 ? 18.324 60.921 13.195 1.00 17.69 91 LEU A N 1
ATOM 706 C CA . LEU A 1 94 ? 17.588 60.102 12.246 1.00 15.27 91 LEU A CA 1
ATOM 707 C C . LEU A 1 94 ? 16.134 59.869 12.644 1.00 15.97 91 LEU A C 1
ATOM 708 O O . LEU A 1 94 ? 15.397 59.228 11.879 1.00 18.16 91 LEU A O 1
ATOM 713 N N . ARG A 1 95 ? 15.703 60.371 13.806 1.00 15.94 92 ARG A N 1
ATOM 714 C CA . ARG A 1 95 ? 14.347 60.140 14.318 1.00 14.51 92 ARG A CA 1
ATOM 715 C C . ARG A 1 95 ? 14.061 58.649 14.466 1.00 16.13 92 ARG A C 1
ATOM 716 O O . ARG A 1 95 ? 12.949 58.187 14.196 1.00 14.25 92 ARG A O 1
ATOM 724 N N . LYS A 1 96 ? 15.057 57.889 14.921 1.00 14.32 93 LYS A N 1
ATOM 725 C CA . LYS A 1 96 ? 14.900 56.446 15.041 1.00 12.71 93 LYS A CA 1
ATOM 726 C C . LYS A 1 96 ? 14.977 56.026 16.503 1.00 15.28 93 LYS A C 1
ATOM 727 O O . LYS A 1 96 ? 15.713 56.623 17.295 1.00 15.54 93 LYS A O 1
ATOM 733 N N . VAL A 1 97 ? 14.194 54.999 16.845 1.00 11.46 94 VAL A N 1
ATOM 734 C CA . VAL A 1 97 ? 14.248 54.368 18.167 1.00 12.37 94 VAL A CA 1
ATOM 735 C C . VAL A 1 97 ? 14.351 52.864 17.966 1.00 13.66 94 VAL A C 1
ATOM 736 O O . VAL A 1 97 ? 13.513 52.273 17.277 1.00 14.48 94 VAL A O 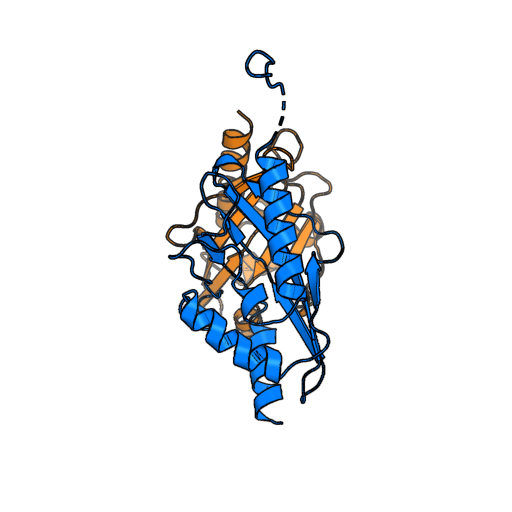1
ATOM 740 N N . VAL A 1 98 ? 15.358 52.242 18.584 1.00 14.41 95 VAL A N 1
ATOM 741 C CA . VAL A 1 98 ? 15.564 50.796 18.493 1.00 11.85 95 VAL A CA 1
ATOM 742 C C . VAL A 1 98 ? 15.186 50.166 19.828 1.00 12.61 95 VAL A C 1
ATOM 743 O O . VAL A 1 98 ? 15.579 50.675 20.881 1.00 14.40 95 VAL A O 1
ATOM 747 N N . MET A 1 99 ? 14.436 49.062 19.787 1.00 13.08 96 MET A N 1
ATOM 748 C CA . MET A 1 99 ? 14.010 48.394 21.014 1.00 14.45 96 MET A CA 1
ATOM 749 C C . MET A 1 99 ? 14.121 46.886 20.875 1.00 15.89 96 MET A C 1
ATOM 750 O O . MET A 1 99 ? 13.667 46.299 19.889 1.00 14.74 96 MET A O 1
ATOM 755 N N . HIS A 1 100 ? 14.706 46.273 21.896 1.00 13.55 97 HIS A N 1
ATOM 756 C CA . HIS A 1 100 ? 14.785 44.826 22.026 1.00 14.32 97 HIS A CA 1
ATOM 757 C C . HIS A 1 100 ? 13.566 44.384 22.828 1.00 12.99 97 HIS A C 1
ATOM 758 O O . HIS A 1 100 ? 13.426 44.759 23.992 1.00 12.91 97 HIS A O 1
ATOM 765 N N . LEU A 1 101 ? 12.672 43.612 22.204 1.00 13.01 98 LEU A N 1
ATOM 766 C CA . LEU A 1 101 ? 11.336 43.369 22.737 1.00 14.13 98 LEU A CA 1
ATOM 767 C C . LEU A 1 101 ? 11.053 41.884 22.894 1.00 15.54 98 LEU A C 1
ATOM 768 O O . LEU A 1 101 ? 11.558 41.051 22.139 1.00 16.28 98 LEU A O 1
ATOM 773 N N . ALA A 1 102 ? 10.193 41.575 23.862 1.00 18.30 99 ALA A N 1
ATOM 774 C CA . ALA A 1 102 ? 9.613 40.251 24.030 1.00 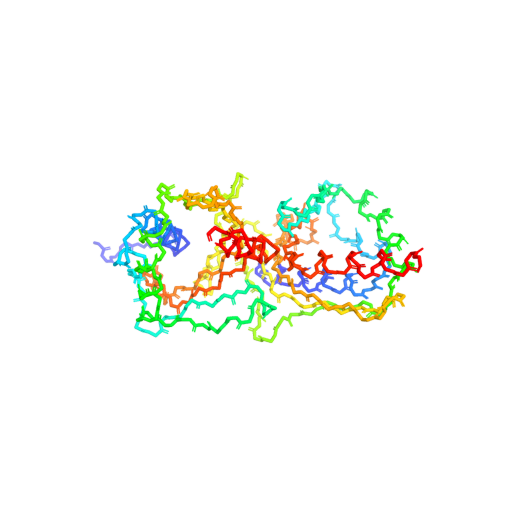15.34 99 ALA A CA 1
ATOM 775 C C . ALA A 1 102 ? 8.106 40.342 23.846 1.00 17.86 99 ALA A C 1
ATOM 776 O O . ALA A 1 102 ? 7.468 41.280 24.341 1.00 17.14 99 ALA A O 1
ATOM 778 N N . SER A 1 103 ? 7.537 39.371 23.138 1.00 17.58 100 SER A N 1
ATOM 779 C CA . SER A 1 103 ? 6.091 39.270 23.011 1.00 19.87 100 SER A CA 1
ATOM 780 C C . SER A 1 103 ? 5.593 38.041 23.760 1.00 29.26 100 SER A C 1
ATOM 781 O O . SER A 1 103 ? 6.308 37.046 23.911 1.00 24.15 100 SER A O 1
ATOM 784 N N . TYR A 1 104 ? 4.360 38.129 24.244 1.00 20.89 101 TYR A N 1
ATOM 785 C CA . TYR A 1 104 ? 3.689 37.007 24.877 1.00 22.68 101 TYR A CA 1
ATOM 786 C C . TYR A 1 104 ? 2.235 37.023 24.445 1.00 25.65 101 TYR A C 1
ATOM 787 O O . TYR A 1 104 ? 1.609 38.087 24.393 1.00 23.71 101 TYR A O 1
ATOM 796 N N . ALA A 1 105 ? 1.698 35.845 24.145 1.00 25.82 102 ALA A N 1
ATOM 797 C CA . ALA A 1 105 ? 0.271 35.729 23.884 1.00 23.29 102 ALA A CA 1
ATOM 798 C C . ALA A 1 105 ? -0.143 34.281 24.093 1.00 32.75 102 ALA A C 1
ATOM 799 O O . ALA A 1 105 ? 0.694 33.387 24.235 1.00 26.76 102 ALA A O 1
ATOM 801 N N . GLU A 1 106 ? -1.454 34.066 24.113 1.00 30.13 103 GLU A N 1
ATOM 802 C CA . GLU A 1 106 ? -2.034 32.747 24.321 1.00 28.05 103 GLU A CA 1
ATOM 803 C C . GLU A 1 106 ? -2.846 32.399 23.087 1.00 27.56 103 GLU A C 1
ATOM 804 O O . GLU A 1 106 ? -3.744 33.153 22.694 1.00 28.90 103 GLU A O 1
ATOM 810 N N . ALA A 1 107 ? -2.503 31.287 22.456 1.00 28.38 104 ALA A N 1
ATOM 811 C CA . ALA A 1 107 ? -3.139 30.847 21.226 1.00 29.44 104 ALA A CA 1
ATOM 812 C C . ALA A 1 107 ? -3.737 29.458 21.440 1.00 33.69 104 ALA A C 1
ATOM 813 O O . ALA A 1 107 ? -3.594 28.860 22.508 1.00 36.28 104 ALA A O 1
ATOM 815 N N . ALA A 1 108 ? -4.427 28.946 20.415 1.00 36.43 105 ALA A N 1
ATOM 816 C CA . ALA A 1 108 ? -5.009 27.612 20.529 1.00 36.25 105 ALA A CA 1
ATOM 817 C C . ALA A 1 108 ? -3.923 26.561 20.727 1.00 39.67 105 ALA A C 1
ATOM 818 O O . ALA A 1 108 ? -4.079 25.642 21.539 1.00 47.00 105 ALA A O 1
ATOM 820 N N . CYS A 1 109 ? -2.801 26.694 20.018 1.00 40.09 106 CYS A N 1
ATOM 821 C CA . CYS A 1 109 ? -1.706 25.737 20.136 1.00 40.12 106 CYS A CA 1
ATOM 822 C C . CYS A 1 109 ? -0.865 25.938 21.389 1.00 36.08 106 CYS A C 1
ATOM 823 O O . CYS A 1 109 ? 0.124 25.220 21.569 1.00 45.07 106 CYS A O 1
ATOM 826 N N . GLY A 1 110 ? -1.223 26.882 22.260 1.00 36.59 107 GLY A N 1
ATOM 827 C CA . GLY A 1 110 ? -0.466 27.142 23.467 1.00 32.17 107 GLY A CA 1
ATOM 828 C C . GLY A 1 110 ? 0.123 28.544 23.467 1.00 30.55 107 GLY A C 1
ATOM 829 O O . GLY A 1 110 ? -0.427 29.467 22.854 1.00 35.51 107 GLY A O 1
ATOM 830 N N . LEU A 1 111 ? 1.255 28.687 24.149 1.00 33.22 108 LEU A N 1
ATOM 831 C CA . LEU A 1 111 ? 1.878 29.993 24.323 1.00 30.47 108 LEU A CA 1
ATOM 832 C C . LEU A 1 111 ? 2.595 30.451 23.061 1.00 32.28 108 LEU A C 1
ATOM 833 O O . LEU A 1 111 ? 3.189 29.651 22.331 1.00 28.50 108 LEU A O 1
ATOM 838 N N . TYR A 1 112 ? 2.535 31.755 22.813 1.00 28.10 109 TYR A N 1
ATOM 839 C CA . TYR A 1 112 ? 3.341 32.419 21.795 1.00 22.87 109 TYR A CA 1
ATOM 840 C C . TYR A 1 112 ? 4.317 33.332 22.523 1.00 27.78 109 TYR A C 1
ATOM 841 O O . TYR A 1 112 ? 3.891 34.252 23.227 1.00 23.86 109 TYR A O 1
ATOM 850 N N . GLU A 1 113 ? 5.618 33.054 22.399 1.00 22.16 110 GLU A N 1
ATOM 851 C CA . GLU A 1 113 ? 6.636 33.791 23.163 1.00 23.66 110 GLU A CA 1
ATOM 852 C C . GLU A 1 113 ? 7.796 34.113 22.224 1.00 29.79 110 GLU A C 1
ATOM 853 O O . GLU A 1 113 ? 8.742 33.327 22.103 1.00 26.31 110 GLU A O 1
ATOM 859 N N . ASN A 1 114 ? 7.734 35.273 21.580 1.00 19.29 111 ASN A N 1
ATOM 860 C CA . ASN A 1 114 ? 8.725 35.639 20.578 1.00 20.81 111 ASN A CA 1
ATOM 861 C C . ASN A 1 114 ? 9.611 36.765 21.100 1.00 18.70 111 ASN A C 1
ATOM 862 O O . ASN A 1 114 ? 9.401 37.318 22.186 1.00 17.89 111 ASN A O 1
ATOM 867 N N . GLU A 1 115 ? 10.624 37.088 20.301 1.00 15.31 112 GLU A N 1
ATOM 868 C CA . GLU A 1 115 ? 11.641 38.072 20.645 1.00 12.90 112 GLU A CA 1
ATOM 869 C C . GLU A 1 115 ? 12.010 38.829 19.381 1.00 15.65 112 GLU A C 1
ATOM 870 O O . GLU A 1 115 ? 12.139 38.223 18.311 1.00 15.51 112 GLU A O 1
ATOM 876 N N . TYR A 1 116 ? 12.170 40.148 19.493 1.00 13.53 113 TYR A N 1
ATOM 877 C CA . TYR A 1 116 ? 12.389 40.976 18.313 1.00 14.00 113 TYR A CA 1
ATOM 878 C C . TYR A 1 116 ? 13.403 42.066 18.600 1.00 15.67 113 TYR A C 1
ATOM 879 O O . TYR A 1 116 ? 13.537 42.532 19.734 1.00 13.94 113 TYR A O 1
ATOM 888 N N . MET A 1 117 ? 14.070 42.508 17.540 1.00 12.59 114 MET A N 1
ATOM 889 C CA . MET A 1 117 ? 14.733 43.805 17.509 1.00 12.90 114 MET A CA 1
ATOM 890 C C . MET A 1 117 ? 13.951 44.676 16.536 1.00 15.13 114 MET A C 1
ATOM 891 O O . MET A 1 117 ? 13.851 44.349 15.346 1.00 14.91 114 MET A O 1
ATOM 896 N N . VAL A 1 118 ? 13.387 45.775 17.033 1.00 13.01 115 VAL A N 1
ATOM 897 C CA A VAL A 1 118 ? 12.528 46.655 16.248 0.66 12.84 115 VAL A CA 1
ATOM 898 C CA B VAL A 1 118 ? 12.533 46.650 16.238 0.34 12.89 115 VAL A CA 1
ATOM 899 C C . VAL A 1 118 ? 13.236 47.987 16.037 1.00 14.59 115 VAL A C 1
ATOM 900 O O . VAL A 1 118 ? 13.884 48.510 16.951 1.00 15.17 115 VAL A O 1
ATOM 907 N N . VAL A 1 119 ? 13.126 48.532 14.822 1.00 13.67 116 VAL A N 1
ATOM 908 C CA . VAL A 1 119 ? 13.632 49.865 14.504 1.00 11.97 116 VAL A CA 1
ATOM 909 C C . VAL A 1 119 ? 12.435 50.706 14.079 1.00 14.48 116 VAL A C 1
ATOM 910 O O . VAL A 1 119 ? 11.851 50.466 13.014 1.00 17.00 116 VAL A O 1
ATOM 914 N N . LEU A 1 120 ? 12.042 51.654 14.930 1.00 12.21 117 LEU A N 1
ATOM 915 C CA . LEU A 1 120 ? 11.002 52.624 14.613 1.00 13.88 117 LEU A CA 1
ATOM 916 C C . LEU A 1 120 ? 11.652 53.865 14.013 1.00 14.53 117 LEU A C 1
ATOM 917 O O . LEU A 1 120 ? 12.640 54.372 14.552 1.00 15.52 117 LEU A O 1
ATOM 922 N N . THR A 1 121 ? 11.106 54.357 12.905 1.00 14.39 118 THR A N 1
ATOM 923 C CA . THR A 1 121 ? 11.475 55.673 12.391 1.00 10.78 118 THR A CA 1
ATOM 924 C C . THR A 1 121 ? 10.250 56.571 12.474 1.00 13.03 118 THR A C 1
ATOM 925 O O . THR A 1 121 ? 9.154 56.166 12.070 1.00 14.29 118 THR A O 1
ATOM 929 N N 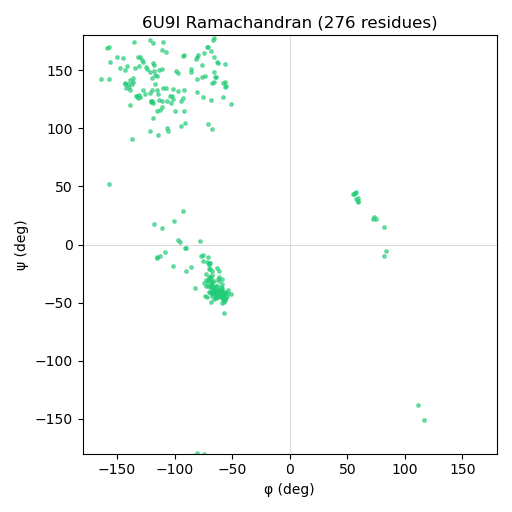. PHE A 1 122 ? 10.431 57.781 12.993 1.00 14.03 119 PHE A N 1
ATOM 930 C CA . PHE A 1 122 ? 9.336 58.730 13.106 1.00 13.64 119 PHE A CA 1
ATOM 931 C C . PHE A 1 122 ? 9.507 59.846 12.083 1.00 16.93 119 PHE A C 1
ATOM 932 O O . PHE A 1 122 ? 10.566 60.007 11.469 1.00 16.01 119 PHE A O 1
ATOM 940 N N . ASN A 1 123 ? 8.431 60.605 11.886 1.00 15.76 120 ASN A N 1
ATOM 941 C CA . ASN A 1 123 ? 8.509 61.801 11.062 1.00 14.08 120 ASN A CA 1
ATOM 942 C C . ASN A 1 123 ? 9.400 62.841 11.752 1.00 18.51 120 ASN A C 1
ATOM 943 O O . ASN A 1 123 ? 9.864 62.660 12.884 1.00 18.56 120 ASN A O 1
ATOM 948 N N . GLU A 1 124 ? 9.631 63.958 11.057 1.00 20.32 121 GLU A N 1
ATOM 949 C CA . GLU A 1 124 ? 10.585 64.955 11.539 1.00 18.42 121 GLU A CA 1
ATOM 950 C C . GLU A 1 124 ? 10.207 65.475 12.914 1.00 21.85 121 GLU A C 1
ATOM 951 O O . GLU A 1 124 ? 11.083 65.735 13.745 1.00 22.60 121 GLU A O 1
ATOM 957 N N . GLU A 1 125 ? 8.912 65.636 13.170 1.00 17.88 122 GLU A N 1
ATOM 958 C CA . GLU A 1 125 ? 8.459 66.146 14.454 1.00 18.90 122 GLU A CA 1
ATOM 959 C C . GLU A 1 125 ? 8.515 65.093 15.549 1.00 25.38 122 GLU A C 1
ATOM 960 O O . GLU A 1 125 ? 8.319 65.430 16.725 1.00 23.60 122 GLU A O 1
ATOM 966 N N . GLY A 1 126 ? 8.765 63.834 15.191 1.00 21.70 123 GLY A N 1
ATOM 967 C CA . GLY A 1 126 ? 8.804 62.760 16.166 1.00 22.33 123 GLY A CA 1
ATOM 968 C C . GLY A 1 126 ? 7.461 62.349 16.721 1.00 19.77 123 GLY A C 1
ATOM 969 O O . GLY A 1 126 ? 7.410 61.745 17.793 1.00 24.02 123 GLY A O 1
ATOM 970 N N . THR A 1 127 ? 6.371 62.637 16.011 1.00 20.18 124 THR A N 1
ATOM 971 C CA . THR A 1 127 ? 5.015 62.463 16.513 1.00 23.00 124 THR A CA 1
ATOM 972 C C . THR A 1 127 ? 4.208 61.423 15.757 1.00 25.09 124 THR A C 1
ATOM 973 O O . THR A 1 127 ? 3.108 61.087 16.199 1.00 25.54 124 THR A O 1
ATOM 977 N N . LEU A 1 128 ? 4.697 60.944 14.616 1.00 17.42 125 LEU A N 1
ATOM 978 C CA . LEU A 1 128 ? 4.033 59.902 13.857 1.00 17.43 125 LEU A CA 1
ATOM 979 C C . LEU A 1 128 ? 5.075 58.902 13.390 1.00 15.43 125 LEU A C 1
ATOM 980 O O . LEU A 1 128 ? 6.158 59.289 12.945 1.00 17.16 125 LEU A O 1
ATOM 985 N N . LEU A 1 129 ? 4.733 57.625 13.482 1.00 16.30 126 LEU A N 1
ATOM 986 C CA . LEU A 1 129 ? 5.593 56.553 12.999 1.00 12.94 126 LEU A CA 1
ATOM 987 C C . LEU A 1 129 ? 5.549 56.479 11.474 1.00 13.22 126 LEU A C 1
ATOM 988 O O . LEU A 1 129 ? 4.473 56.363 10.887 1.00 15.97 126 LEU A O 1
ATOM 993 N N . ARG A 1 130 ? 6.720 56.516 10.828 1.00 17.18 127 ARG A N 1
ATOM 994 C CA . ARG A 1 130 ? 6.767 56.460 9.368 1.00 13.27 127 ARG A CA 1
ATOM 995 C C . ARG A 1 130 ? 7.396 55.182 8.828 1.00 17.04 127 ARG A C 1
ATOM 996 O O . ARG A 1 130 ? 7.296 54.924 7.625 1.00 16.00 127 ARG A O 1
ATOM 1004 N N . ASP A 1 131 ? 8.010 54.362 9.679 1.00 15.59 128 ASP A N 1
ATOM 1005 C CA . ASP A 1 131 ? 8.598 53.108 9.231 1.00 15.12 128 ASP A CA 1
ATOM 1006 C C . ASP A 1 131 ? 8.847 52.237 10.449 1.00 15.13 128 ASP A C 1
ATOM 1007 O O . ASP A 1 131 ? 9.232 52.745 11.500 1.00 17.19 128 ASP A O 1
ATOM 1012 N N . VAL A 1 132 ? 8.626 50.933 10.302 1.00 13.84 129 VAL A N 1
ATOM 1013 C CA . VAL A 1 132 ? 8.993 49.948 11.322 1.00 15.16 129 VAL A CA 1
ATOM 1014 C C . VAL A 1 132 ? 9.707 48.795 10.646 1.00 17.37 129 VAL A C 1
ATOM 1015 O O . VAL A 1 132 ? 9.162 48.200 9.711 1.00 18.82 129 VAL A O 1
ATOM 1019 N N . ILE A 1 133 ? 10.896 48.444 11.140 1.00 14.45 130 ILE A N 1
ATOM 1020 C CA . ILE A 1 133 ? 11.499 47.151 10.832 1.00 14.83 130 ILE A CA 1
ATOM 1021 C C . ILE A 1 133 ? 11.296 46.264 12.040 1.00 14.98 130 ILE A C 1
ATOM 1022 O O . ILE A 1 133 ? 11.658 46.652 13.156 1.00 14.84 130 ILE A O 1
ATOM 1027 N N . GLU A 1 134 ? 10.741 45.079 11.829 1.00 15.54 131 GLU A N 1
ATOM 1028 C CA A GLU A 1 134 ? 10.496 44.123 12.905 0.49 16.30 131 GLU A CA 1
ATOM 1029 C CA B GLU A 1 134 ? 10.504 44.125 12.911 0.51 16.29 131 GLU A CA 1
ATOM 1030 C C . GLU A 1 134 ? 11.352 42.887 12.641 1.00 16.14 131 GLU A C 1
ATOM 1031 O O . GLU A 1 134 ? 10.958 42.004 11.873 1.00 16.57 131 GLU A O 1
ATOM 1042 N N . PHE A 1 135 ? 12.520 42.820 13.281 1.00 15.29 132 PHE A N 1
ATOM 1043 C CA . PHE A 1 135 ? 13.453 41.708 13.096 1.00 12.34 132 PHE A CA 1
ATOM 1044 C C . PHE A 1 135 ? 13.133 40.646 14.148 1.00 15.65 132 PHE A C 1
ATOM 1045 O O . PHE A 1 135 ? 13.476 40.804 15.322 1.00 16.36 132 PHE A O 1
ATOM 1053 N N . ALA A 1 136 ? 12.484 39.564 13.727 1.00 12.98 133 ALA A N 1
ATOM 1054 C CA . ALA A 1 136 ? 11.971 38.541 14.629 1.00 18.19 133 ALA A CA 1
ATOM 1055 C C . ALA A 1 136 ? 12.975 37.408 14.833 1.00 18.11 133 ALA A C 1
ATOM 1056 O O . ALA A 1 136 ? 13.935 37.239 14.073 1.00 17.34 133 ALA A O 1
ATOM 1058 N N . ASP A 1 137 ? 12.743 36.638 15.899 1.00 14.51 134 ASP A N 1
ATOM 1059 C CA . ASP A 1 137 ? 13.340 35.314 16.089 1.00 16.24 134 ASP A CA 1
ATOM 1060 C C . ASP A 1 137 ? 12.733 34.399 15.028 1.00 17.43 134 ASP A C 1
ATOM 1061 O O . ASP A 1 137 ? 11.602 33.925 15.172 1.00 19.32 134 ASP A O 1
ATOM 1066 N N . SER A 1 138 ? 13.464 34.177 13.934 1.00 15.57 135 SER A N 1
ATOM 1067 C CA . SER A 1 138 ? 12.857 33.500 12.792 1.00 14.95 135 SER A CA 1
ATOM 1068 C C . SER A 1 138 ? 12.641 32.017 13.069 1.00 18.79 135 SER A C 1
ATOM 1069 O O . SER A 1 138 ? 11.656 31.431 12.601 1.00 19.90 135 SER A O 1
ATOM 1072 N N . ASP A 1 139 ? 13.559 31.382 13.806 1.00 16.77 136 ASP A N 1
ATOM 1073 C CA . ASP A 1 139 ? 13.331 29.990 14.188 1.00 21.94 136 ASP A CA 1
ATOM 1074 C C . ASP A 1 139 ? 12.029 29.854 14.955 1.00 24.00 136 ASP A C 1
ATOM 1075 O O . ASP A 1 139 ? 11.242 28.933 14.702 1.00 25.14 136 ASP A O 1
ATOM 1080 N N . TYR A 1 140 ? 11.773 30.776 15.886 1.00 22.87 137 TYR A N 1
ATOM 1081 C CA . TYR A 1 140 ? 10.527 30.705 16.633 1.00 22.62 137 TYR A CA 1
ATOM 1082 C C . TYR A 1 140 ? 9.334 30.915 15.712 1.00 23.53 137 TYR A C 1
ATOM 1083 O O . TYR A 1 140 ? 8.307 30.241 15.856 1.00 26.37 137 TYR A O 1
ATOM 1092 N N . CYS A 1 141 ? 9.467 31.833 14.751 1.00 21.02 138 CYS A N 1
ATOM 1093 C CA . CYS A 1 141 ? 8.406 32.099 13.783 1.00 23.70 138 CYS A CA 1
ATOM 1094 C C . CYS A 1 141 ? 8.034 30.835 13.015 1.00 30.22 138 CYS A C 1
ATOM 1095 O O . CYS A 1 141 ? 6.851 30.511 12.844 1.00 26.33 138 CYS A O 1
ATOM 1098 N N . VAL A 1 142 ? 9.047 30.130 12.517 1.00 25.63 139 VAL A N 1
ATOM 1099 C CA . VAL A 1 142 ? 8.834 28.924 11.727 1.00 31.62 139 VAL A CA 1
ATOM 1100 C C . VAL A 1 142 ? 8.250 27.821 12.593 1.00 31.81 139 VAL A C 1
ATOM 1101 O O . VAL A 1 142 ? 7.304 27.131 12.193 1.00 32.17 139 VAL A O 1
ATOM 1105 N N . LYS A 1 143 ? 8.800 27.640 13.793 1.00 24.71 140 LYS A N 1
ATOM 1106 C CA . LYS A 1 143 ? 8.283 26.617 14.692 1.00 27.66 140 LYS A CA 1
ATOM 1107 C C . LYS A 1 143 ? 6.847 26.916 15.102 1.00 36.86 140 LYS A C 1
ATOM 1108 O O . LYS A 1 143 ? 6.025 25.999 15.216 1.00 35.38 140 LYS A O 1
ATOM 1114 N N . PHE A 1 144 ? 6.519 28.193 15.323 1.00 31.89 141 PHE A N 1
ATOM 1115 C CA . PHE A 1 144 ? 5.150 28.516 15.707 1.00 36.03 141 PHE A CA 1
ATOM 1116 C C . PHE A 1 144 ? 4.178 28.270 14.558 1.00 39.98 141 PHE A C 1
ATOM 1117 O O . PHE A 1 144 ? 3.038 27.852 14.791 1.00 41.75 141 PHE A O 1
ATOM 1125 N N . ALA A 1 145 ? 4.609 28.510 13.317 1.00 31.88 142 ALA A N 1
ATOM 1126 C CA . ALA A 1 145 ? 3.772 28.164 12.175 1.00 38.67 142 ALA A CA 1
ATOM 1127 C C . ALA A 1 145 ? 3.504 26.665 12.131 1.00 45.92 142 ALA A C 1
ATOM 1128 O O . ALA A 1 145 ? 2.371 26.237 11.882 1.00 46.46 142 ALA A O 1
ATOM 1130 N N . GLU A 1 146 ? 4.537 25.854 12.385 1.00 41.17 143 GLU A N 1
ATOM 1131 C CA . GLU A 1 146 ? 4.361 24.406 12.474 1.00 42.86 143 GLU A CA 1
ATOM 1132 C C . GLU A 1 146 ? 3.368 24.036 13.570 1.00 48.65 143 GLU A C 1
ATOM 1133 O O . GLU A 1 146 ? 2.438 23.253 13.339 1.00 53.50 143 GLU A O 1
ATOM 1139 N N . ARG A 1 147 ? 3.558 24.583 14.778 1.00 42.84 144 ARG A N 1
ATOM 1140 C CA . ARG A 1 147 ? 2.668 24.261 15.894 1.00 45.38 144 ARG A CA 1
ATOM 1141 C C . ARG A 1 147 ? 1.221 24.624 15.593 1.00 53.81 144 ARG A C 1
ATOM 1142 O O . ARG A 1 147 ? 0.301 23.938 16.055 1.00 50.45 144 ARG A O 1
ATOM 1150 N N . GLN A 1 148 ? 1.012 25.691 14.839 1.00 53.54 145 GLN A N 1
ATOM 1151 C CA . GLN A 1 148 ? -0.312 26.139 14.494 1.00 53.49 145 GLN A CA 1
ATOM 1152 C C . GLN A 1 148 ? -0.919 25.217 13.460 1.00 56.02 145 GLN A C 1
ATOM 1153 O O . GLN A 1 148 ? -2.080 24.858 13.589 1.00 60.50 145 GLN A O 1
ATOM 1159 N N . ALA A 1 149 ? -0.161 24.840 12.452 1.00 51.20 146 ALA A N 1
ATOM 1160 C CA . ALA A 1 149 ? -0.631 23.911 11.432 1.00 55.15 146 ALA A CA 1
ATOM 1161 C C . ALA A 1 149 ? -1.069 22.590 12.052 1.00 63.07 146 ALA A C 1
ATOM 1162 O O . ALA A 1 149 ? -2.115 22.041 11.686 1.00 71.31 146 ALA A O 1
ATOM 1164 N N . ALA A 1 150 ? -0.285 22.072 13.002 1.00 55.40 147 ALA A N 1
ATOM 1165 C CA . ALA A 1 150 ? -0.628 20.808 13.644 1.00 63.39 147 ALA A CA 1
ATOM 1166 C C . ALA A 1 150 ? -1.959 20.892 14.382 1.00 67.15 147 ALA A C 1
ATOM 1167 O O . ALA A 1 150 ? -2.686 19.895 14.465 1.00 69.34 147 ALA A O 1
ATOM 1169 N N . ALA A 1 151 ? -2.300 22.062 14.913 1.00 60.10 148 ALA A N 1
ATOM 1170 C CA . ALA A 1 151 ? -3.571 22.243 15.606 1.00 61.00 148 ALA A CA 1
ATOM 1171 C C . ALA A 1 151 ? -4.684 22.590 14.623 1.00 56.50 148 ALA A C 1
ATOM 1172 O O . ALA A 1 151 ? -4.650 22.183 13.459 1.00 63.93 148 ALA A O 1
ATOM 1174 N N . ASN B 1 13 ? 33.780 65.382 17.798 1.00 49.43 10 ASN B N 1
ATOM 1175 C CA . ASN B 1 13 ? 32.338 65.153 17.764 1.00 45.21 10 ASN B CA 1
ATOM 1176 C C . ASN B 1 13 ? 32.009 63.697 18.078 1.00 36.91 10 ASN B C 1
ATOM 1177 O O . ASN B 1 13 ? 32.537 62.774 17.443 1.00 29.64 10 ASN B O 1
ATOM 1182 N N . LEU B 1 14 ? 31.122 63.508 19.059 1.00 35.30 11 LEU B N 1
ATOM 1183 C CA . LEU B 1 14 ? 30.850 62.167 19.566 1.00 32.63 11 LEU B CA 1
ATOM 1184 C C . LEU B 1 14 ? 30.184 61.286 18.512 1.00 28.63 11 LEU B C 1
ATOM 1185 O O . LEU B 1 14 ? 30.517 60.104 18.389 1.00 25.73 11 LEU B O 1
ATOM 1190 N N . ARG B 1 15 ? 29.247 61.833 17.734 1.00 27.54 12 ARG B N 1
ATOM 1191 C CA . ARG B 1 15 ? 28.589 60.996 16.736 1.00 24.22 12 ARG B CA 1
ATOM 1192 C C . ARG B 1 15 ? 29.594 60.445 15.735 1.00 28.32 12 ARG B C 1
ATOM 1193 O O . ARG B 1 15 ? 29.553 59.255 15.398 1.00 24.66 12 ARG B O 1
ATOM 1201 N N . GLU B 1 16 ? 30.512 61.293 15.254 1.00 25.89 13 GLU B N 1
ATOM 1202 C CA . GLU B 1 16 ? 31.504 60.836 14.284 1.00 27.44 13 GLU B CA 1
ATOM 1203 C C . GLU B 1 16 ? 32.410 59.769 14.878 1.00 21.01 13 GLU B C 1
ATOM 1204 O O . GLU B 1 16 ? 32.767 58.801 14.196 1.00 24.38 13 GLU B O 1
ATOM 1210 N N . GLN B 1 17 ? 32.824 59.957 16.134 1.00 24.79 14 GLN B N 1
ATOM 1211 C CA . GLN B 1 17 ? 33.696 58.989 16.795 1.00 27.13 14 GLN B CA 1
ATOM 1212 C C . GLN B 1 17 ? 33.019 57.629 16.932 1.00 22.16 14 GLN B C 1
ATOM 1213 O O . GLN B 1 17 ? 33.639 56.586 16.686 1.00 23.44 14 GLN B O 1
ATOM 1219 N N . LEU B 1 18 ? 31.748 57.624 17.341 1.00 23.66 15 LEU B N 1
ATOM 1220 C CA . LEU B 1 18 ? 31.015 56.368 17.463 1.00 21.05 15 LEU B CA 1
ATOM 1221 C C . LEU B 1 18 ? 30.906 55.662 16.115 1.00 21.77 15 LEU B C 1
ATOM 1222 O O . LEU B 1 18 ? 31.064 54.439 16.028 1.00 21.35 15 LEU B O 1
ATOM 1227 N N . ILE B 1 19 ? 30.670 56.418 15.044 1.00 21.79 16 ILE B N 1
ATOM 1228 C CA . ILE B 1 19 ? 30.588 55.808 13.723 1.00 20.12 16 ILE B CA 1
ATOM 1229 C C . ILE B 1 19 ? 31.947 55.258 13.298 1.00 20.35 16 ILE B C 1
ATOM 1230 O O . ILE B 1 19 ? 32.037 54.147 12.759 1.00 19.98 16 ILE B O 1
ATOM 1235 N N . VAL B 1 20 ? 33.024 56.015 13.546 1.00 21.71 17 VAL B N 1
ATOM 1236 C CA . VAL B 1 20 ? 34.371 55.520 13.261 1.00 22.47 17 VAL B CA 1
ATOM 1237 C C . VAL B 1 20 ? 34.628 54.214 14.008 1.00 18.68 17 VAL B C 1
ATOM 1238 O O . VAL B 1 20 ? 35.109 53.230 13.429 1.00 20.35 17 VAL B O 1
ATOM 1242 N N . SER B 1 21 ? 34.289 54.181 15.300 1.00 20.27 18 SER B N 1
ATOM 1243 C CA . SER B 1 21 ? 34.523 52.970 16.090 1.00 22.96 18 SER B CA 1
ATOM 1244 C C . SER B 1 21 ? 33.632 51.819 15.647 1.00 19.47 18 SER B C 1
ATOM 1245 O O . SER B 1 21 ? 34.047 50.659 15.721 1.00 20.34 18 SER B O 1
ATOM 1248 N N . ALA B 1 22 ? 32.421 52.108 15.170 1.00 19.82 19 ALA B N 1
ATOM 1249 C CA . ALA B 1 22 ? 31.573 51.031 14.672 1.00 22.08 19 ALA B CA 1
ATOM 1250 C C . ALA B 1 22 ? 32.140 50.446 13.383 1.00 19.37 19 ALA B C 1
ATOM 1251 O O . ALA B 1 22 ? 32.170 49.222 13.206 1.00 18.21 19 ALA B O 1
ATOM 1253 N N . HIS B 1 23 ? 32.636 51.297 12.486 1.00 18.60 20 HIS B N 1
ATOM 1254 C CA . HIS B 1 23 ? 33.266 50.770 11.279 1.00 20.96 20 HIS B CA 1
ATOM 1255 C C . HIS B 1 23 ? 34.560 50.029 11.607 1.00 20.37 20 HIS B C 1
ATOM 1256 O O . HIS B 1 23 ? 34.898 49.032 10.954 1.00 22.16 20 HIS B O 1
ATOM 1263 N N . ARG B 1 24 ? 35.298 50.501 12.612 1.00 23.42 21 ARG B N 1
ATOM 1264 C CA A ARG B 1 24 ? 36.499 49.787 13.033 0.59 23.82 21 ARG B CA 1
ATOM 1265 C CA B ARG B 1 24 ? 36.499 49.787 13.033 0.41 23.83 21 ARG B CA 1
ATOM 1266 C C . ARG B 1 24 ? 36.153 48.397 13.549 1.00 22.38 21 ARG B C 1
ATOM 1267 O O . ARG B 1 24 ? 36.819 47.414 13.204 1.00 23.36 21 ARG B O 1
ATOM 1282 N N . TRP B 1 25 ? 35.103 48.293 14.369 1.00 21.78 22 TRP B N 1
ATOM 1283 C CA . TRP B 1 25 ? 34.658 46.980 14.829 1.00 22.14 22 TRP B CA 1
ATOM 1284 C C . TRP B 1 25 ? 34.341 46.073 13.648 1.00 20.17 22 TRP B C 1
ATOM 1285 O O . TRP B 1 25 ? 34.790 44.920 13.590 1.00 21.27 22 TRP B O 1
ATOM 1296 N N . LEU B 1 26 ? 33.585 46.589 12.679 1.00 22.65 23 LEU B N 1
ATOM 1297 C CA . LEU B 1 26 ? 33.313 45.818 11.473 1.00 19.15 23 LEU B CA 1
ATOM 1298 C C . LEU B 1 26 ? 34.611 45.351 10.832 1.00 20.34 23 LEU B C 1
ATOM 1299 O O . LEU B 1 26 ? 34.735 44.192 10.422 1.00 21.78 23 LEU B O 1
ATOM 1304 N N . SER B 1 27 ? 35.593 46.250 10.752 1.00 24.20 24 SER B N 1
ATOM 1305 C CA . SER B 1 27 ? 36.879 45.909 10.154 1.00 29.33 24 SER B CA 1
ATOM 1306 C C . SER B 1 27 ? 37.577 44.801 10.928 1.00 23.60 24 SER B C 1
ATOM 1307 O O . SER B 1 27 ? 38.167 43.897 10.326 1.00 23.63 24 SER B O 1
ATOM 1310 N N . THR B 1 28 ? 37.514 44.844 12.266 1.00 22.52 25 THR B N 1
ATOM 1311 C CA . THR B 1 28 ? 38.203 43.816 13.042 1.00 22.00 25 THR B CA 1
ATOM 1312 C C . THR B 1 28 ? 37.520 42.464 12.918 1.00 23.35 25 THR B C 1
ATOM 1313 O O . THR B 1 28 ? 38.193 41.428 12.986 1.00 24.69 25 THR B O 1
ATOM 1317 N N . MET B 1 29 ? 36.197 42.435 12.731 1.00 18.57 26 MET B N 1
ATOM 1318 C CA . MET B 1 29 ? 35.555 41.150 12.480 1.00 18.33 26 MET B CA 1
ATOM 1319 C C . MET B 1 29 ? 35.989 40.595 11.129 1.00 20.05 26 MET B C 1
ATOM 1320 O O . MET B 1 29 ? 36.210 39.387 10.984 1.00 20.09 26 MET B O 1
ATOM 1325 N N . ASN B 1 30 ? 36.138 41.469 10.140 1.00 24.00 27 ASN B N 1
ATOM 1326 C CA . ASN B 1 30 ? 36.566 41.015 8.826 1.00 20.87 27 ASN B CA 1
ATOM 1327 C C . ASN B 1 30 ? 38.046 40.630 8.807 1.00 23.79 27 ASN B C 1
ATOM 1328 O O . ASN B 1 30 ? 38.447 39.805 7.980 1.00 24.50 27 ASN B O 1
ATOM 1333 N N . ASP B 1 31 ? 38.869 41.189 9.702 1.00 25.42 28 ASP B N 1
ATOM 1334 C CA . ASP B 1 31 ? 40.238 40.681 9.832 1.00 23.56 28 ASP B CA 1
ATOM 1335 C C . ASP B 1 31 ? 40.225 39.176 10.067 1.00 28.27 28 ASP B C 1
ATOM 1336 O O . ASP B 1 31 ? 41.060 38.442 9.525 1.00 24.23 28 ASP B O 1
ATOM 1341 N N . PHE B 1 32 ? 39.267 38.701 10.868 1.00 19.38 29 PHE B N 1
ATOM 1342 C CA . PHE B 1 32 ? 38.987 37.279 11.059 1.00 19.94 29 PHE B CA 1
ATOM 1343 C C . PHE B 1 32 ? 40.199 36.516 11.600 1.00 21.93 29 PHE B C 1
ATOM 1344 O O . PHE B 1 32 ? 40.449 35.369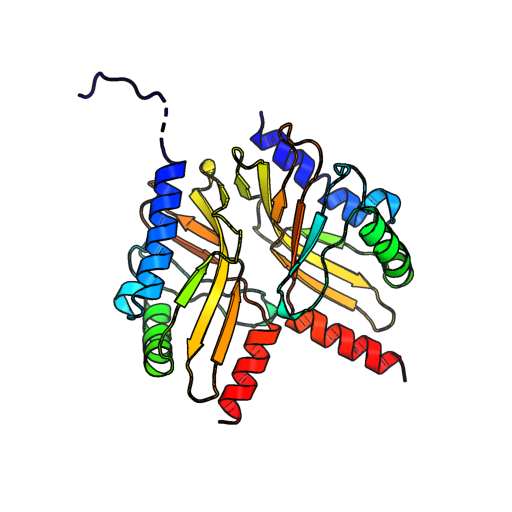 11.227 1.00 24.11 29 PHE B O 1
ATOM 1352 N N . THR B 1 33 ? 40.953 37.157 12.484 1.00 24.29 30 THR B N 1
ATOM 1353 C CA . THR B 1 33 ? 41.841 36.426 13.379 1.00 26.36 30 THR B CA 1
ATOM 1354 C C . THR B 1 33 ? 41.349 36.587 14.819 1.00 22.21 30 THR B C 1
ATOM 1355 O O . THR B 1 33 ? 40.745 37.609 15.150 1.00 20.71 30 THR B O 1
ATOM 1359 N N . PRO B 1 34 ? 41.586 35.598 15.692 1.00 21.66 31 PRO B N 1
ATOM 1360 C CA . PRO B 1 34 ? 41.075 35.722 17.071 1.00 22.01 31 PRO B CA 1
ATOM 1361 C C . PRO B 1 34 ? 41.555 36.973 17.782 1.00 25.28 31 PRO B C 1
ATOM 1362 O O . PRO B 1 34 ? 40.753 37.637 18.451 1.00 22.68 31 PRO B O 1
ATOM 1366 N N . ASP B 1 35 ? 42.835 37.335 17.642 1.00 25.44 32 ASP B N 1
ATOM 1367 C CA . ASP B 1 35 ? 43.331 38.551 18.286 1.00 23.53 32 ASP B CA 1
ATOM 1368 C C . ASP B 1 35 ? 42.645 39.793 17.734 1.00 22.41 32 ASP B C 1
ATOM 1369 O O . ASP B 1 35 ? 42.245 40.686 18.489 1.00 26.15 32 ASP B O 1
ATOM 1374 N N . ALA B 1 36 ? 42.531 39.892 16.407 1.00 21.64 33 ALA B N 1
ATOM 1375 C CA . ALA B 1 36 ? 41.912 41.084 15.837 1.00 23.03 33 ALA B CA 1
ATOM 1376 C C . ALA B 1 36 ? 40.442 41.183 16.234 1.00 16.65 33 ALA B C 1
ATOM 1377 O O . ALA B 1 36 ? 39.937 42.276 16.513 1.00 22.24 33 ALA B O 1
ATOM 1379 N N . MET B 1 37 ? 39.742 40.051 16.264 1.00 20.79 34 MET B N 1
ATOM 1380 C CA . MET B 1 37 ? 38.307 40.082 16.518 1.00 20.41 34 MET B CA 1
ATOM 1381 C C . MET B 1 37 ? 37.970 40.458 17.957 1.00 23.35 34 MET B C 1
ATOM 1382 O O . MET B 1 37 ? 36.823 40.820 18.230 1.00 22.78 34 MET B O 1
ATOM 1387 N N . VAL B 1 38 ? 38.927 40.402 18.882 1.00 23.69 35 VAL B N 1
ATOM 1388 C CA . VAL B 1 38 ? 38.679 40.859 20.245 1.00 19.92 35 VAL B CA 1
ATOM 1389 C C . VAL B 1 38 ? 39.451 42.130 20.555 1.00 22.69 35 VAL B C 1
ATOM 1390 O O . VAL B 1 38 ? 39.559 42.518 21.723 1.00 24.33 35 VAL B O 1
ATOM 1394 N N . SER B 1 39 ? 39.977 42.803 19.533 1.00 24.23 36 SER B N 1
ATOM 1395 C CA . SER B 1 39 ? 40.735 44.023 19.750 1.00 24.45 36 SER B CA 1
ATOM 1396 C C . SER B 1 39 ? 39.803 45.213 19.955 1.00 21.35 36 SER B C 1
ATOM 1397 O O . SER B 1 39 ? 38.621 45.188 19.587 1.00 23.25 36 SER B O 1
ATOM 1400 N N . HIS B 1 40 ? 40.363 46.276 20.535 1.00 20.64 37 HIS B N 1
ATOM 1401 C CA . HIS B 1 40 ? 39.655 47.539 20.746 1.00 21.59 37 HIS B CA 1
ATOM 1402 C C . HIS B 1 40 ? 38.411 47.359 21.615 1.00 24.61 37 HIS B C 1
ATOM 1403 O O . HIS B 1 40 ? 37.371 47.968 21.369 1.00 20.36 37 HIS B O 1
ATOM 1410 N N . ARG B 1 41 ? 38.517 46.525 22.645 1.00 20.57 38 ARG B N 1
ATOM 1411 C CA . ARG B 1 41 ? 37.428 46.308 23.580 1.00 19.50 38 ARG B CA 1
ATOM 1412 C C . ARG B 1 41 ? 37.870 46.720 24.976 1.00 20.87 38 ARG B C 1
ATOM 1413 O O . ARG B 1 41 ? 39.060 46.752 25.282 1.00 22.44 38 ARG B O 1
ATOM 1421 N N . THR B 1 42 ? 36.904 47.052 25.822 1.00 18.12 39 THR B N 1
ATOM 1422 C CA . THR B 1 42 ? 37.232 47.252 27.222 1.00 19.37 39 THR B CA 1
ATOM 1423 C C . THR B 1 42 ? 37.478 45.902 27.892 1.00 20.34 39 THR B C 1
ATOM 1424 O O . THR B 1 42 ? 37.123 44.840 27.375 1.00 19.05 39 THR B O 1
ATOM 1428 N N . GLU B 1 43 ? 38.082 45.966 29.080 1.00 22.17 40 GLU B N 1
ATOM 1429 C CA . GLU B 1 43 ? 38.412 44.756 29.816 1.00 20.86 40 GLU B CA 1
ATOM 1430 C C . GLU B 1 43 ? 37.172 43.934 30.139 1.00 20.19 40 GLU B C 1
ATOM 1431 O O . GLU B 1 43 ? 37.223 42.697 30.142 1.00 21.08 40 GLU B O 1
ATOM 1437 N N . GLU B 1 44 ? 36.057 44.596 30.441 1.00 20.58 41 GLU B N 1
ATOM 1438 C CA . GLU B 1 44 ? 34.857 43.897 30.877 1.00 19.68 41 GLU B CA 1
ATOM 1439 C C . GLU B 1 44 ? 33.834 43.737 29.749 1.00 19.51 41 GLU B C 1
ATOM 1440 O O . GLU B 1 44 ? 32.664 43.464 30.022 1.00 17.04 41 GLU B O 1
ATOM 1446 N N . CYS B 1 45 ? 34.269 43.836 28.492 1.00 18.40 42 CYS B N 1
ATOM 1447 C CA . CYS B 1 45 ? 33.334 43.808 27.369 1.00 17.82 42 CYS B CA 1
ATOM 1448 C C . CYS B 1 45 ? 32.627 42.456 27.303 1.00 20.84 42 CYS B C 1
ATOM 1449 O O . CYS B 1 45 ? 33.223 41.412 27.590 1.00 17.29 42 CYS B O 1
ATOM 1452 N N . VAL B 1 46 ? 31.345 42.473 26.923 1.00 16.28 43 VAL B N 1
ATOM 1453 C CA . VAL B 1 46 ? 30.536 41.261 26.841 1.00 16.41 43 VAL B CA 1
ATOM 1454 C C . VAL B 1 46 ? 29.897 41.195 25.464 1.00 18.40 43 VAL B C 1
ATOM 1455 O O . VAL B 1 46 ? 29.328 42.186 24.993 1.00 18.02 43 VAL B O 1
ATOM 1459 N N . THR B 1 47 ? 29.983 40.030 24.834 1.00 14.26 44 THR B N 1
ATOM 1460 C CA . THR B 1 47 ? 29.294 39.756 23.581 1.00 16.22 44 THR B CA 1
ATOM 1461 C C . THR B 1 47 ? 28.091 38.873 23.886 1.00 22.97 44 THR B C 1
ATOM 1462 O O . THR B 1 47 ? 28.234 37.836 24.544 1.00 19.27 44 THR B O 1
ATOM 1466 N N . ARG B 1 48 ? 26.908 39.287 23.427 1.00 17.02 45 ARG B N 1
ATOM 1467 C CA . ARG B 1 48 ? 25.659 38.602 23.772 1.00 16.94 45 ARG B CA 1
ATOM 1468 C C . ARG B 1 48 ? 24.952 38.122 22.515 1.00 19.33 45 ARG B C 1
ATOM 1469 O O . ARG B 1 48 ? 24.260 38.913 21.849 1.00 19.94 45 ARG B O 1
ATOM 1477 N N . PRO B 1 49 ? 25.103 36.860 22.138 1.00 18.24 46 PRO B N 1
ATOM 1478 C CA . PRO B 1 49 ? 24.329 36.340 21.006 1.00 21.61 46 PRO B CA 1
ATOM 1479 C C . PRO B 1 49 ? 22.847 36.323 21.343 1.00 18.84 46 PRO B C 1
ATOM 1480 O O . PRO B 1 49 ? 22.447 36.156 22.497 1.00 20.49 46 PRO B O 1
ATOM 1484 N N . ALA B 1 50 ? 22.031 36.520 20.317 1.00 15.60 47 ALA B N 1
ATOM 1485 C CA . ALA B 1 50 ? 20.584 36.575 20.457 1.00 14.38 47 ALA B CA 1
ATOM 1486 C C . ALA B 1 50 ? 19.998 36.063 19.151 1.00 13.33 47 ALA B C 1
ATOM 1487 O O . ALA B 1 50 ? 20.709 36.000 18.144 1.00 15.38 47 ALA B O 1
ATOM 1489 N N . PRO B 1 51 ? 18.718 35.648 19.141 1.00 15.13 48 PRO B N 1
ATOM 1490 C CA . PRO B 1 51 ? 17.734 35.643 20.230 1.00 18.02 48 PRO B CA 1
ATOM 1491 C C . PRO B 1 51 ? 18.024 34.587 21.289 1.00 16.79 48 PRO B C 1
ATOM 1492 O O . PRO B 1 51 ? 18.873 33.711 21.103 1.00 18.13 48 PRO B O 1
ATOM 1496 N N . ARG B 1 52 ? 17.283 34.679 22.389 1.00 17.88 49 ARG B N 1
ATOM 1497 C CA . ARG B 1 52 ? 17.515 33.782 23.508 1.00 20.24 49 ARG B CA 1
ATOM 1498 C C . ARG B 1 52 ? 17.281 32.323 23.133 1.00 21.46 49 ARG B C 1
ATOM 1499 O O . ARG B 1 52 ? 17.929 31.430 23.696 1.00 21.96 49 ARG B O 1
ATOM 1507 N N . SER B 1 53 ? 16.377 32.058 22.180 1.00 20.48 50 SER B N 1
ATOM 1508 C CA . SER B 1 53 ? 16.035 30.684 21.826 1.00 23.20 50 SER B CA 1
ATOM 1509 C C . SER B 1 53 ? 17.223 29.912 21.258 1.00 24.02 50 SER B C 1
ATOM 1510 O O . SER B 1 53 ? 17.199 28.674 21.262 1.00 25.38 50 SER B O 1
ATOM 1513 N N . LEU B 1 54 ? 18.257 30.607 20.767 1.00 18.13 51 LEU B N 1
ATOM 1514 C CA . LEU B 1 54 ? 19.452 29.915 20.286 1.00 23.53 51 LEU B CA 1
ATOM 1515 C C . LEU B 1 54 ? 20.205 29.233 21.424 1.00 26.22 51 LEU B C 1
ATOM 1516 O O . LEU B 1 54 ? 20.925 28.254 21.195 1.00 24.42 51 LEU B O 1
ATOM 1521 N N . GLY B 1 55 ? 20.066 29.745 22.639 1.00 19.23 52 GLY B N 1
ATOM 1522 C CA . GLY B 1 55 ? 20.724 29.159 23.795 1.00 22.84 52 GLY B CA 1
ATOM 1523 C C . GLY B 1 55 ? 22.216 29.387 23.889 1.00 26.70 52 GLY B C 1
ATOM 1524 O O . GLY B 1 55 ? 22.904 28.614 24.563 1.00 24.51 52 GLY B O 1
ATOM 1525 N N . PHE B 1 56 ? 22.741 30.430 23.252 1.00 21.82 53 PHE B N 1
ATOM 1526 C CA . PHE B 1 56 ? 24.164 30.749 23.305 1.00 19.36 53 PHE B CA 1
ATOM 1527 C C . PHE B 1 56 ? 24.422 31.734 24.440 1.00 31.17 53 PHE B C 1
ATOM 1528 O O . PHE B 1 56 ? 23.793 32.795 24.509 1.00 25.67 53 PHE B O 1
ATOM 1536 N N . ALA B 1 57 ? 25.350 31.375 25.331 1.00 23.52 54 ALA B N 1
ATOM 1537 C CA . ALA B 1 57 ? 25.655 32.188 26.496 1.00 25.84 54 ALA B CA 1
ATOM 1538 C C . ALA B 1 57 ? 26.504 33.402 26.114 1.00 17.57 54 ALA B C 1
ATOM 1539 O O . ALA B 1 57 ? 27.222 33.378 25.108 1.00 21.12 54 ALA B O 1
ATOM 1541 N N . PRO B 1 58 ? 26.435 34.479 26.894 1.00 16.94 55 PRO B N 1
ATOM 1542 C CA . PRO B 1 58 ? 27.310 35.629 26.637 1.00 18.21 55 PRO B CA 1
ATOM 1543 C C . PRO B 1 58 ? 28.768 35.257 26.871 1.00 15.99 55 PRO B C 1
ATOM 1544 O O . PRO B 1 58 ? 29.084 34.265 27.536 1.00 19.34 55 PRO B O 1
ATOM 1548 N N . LEU B 1 59 ? 29.662 36.074 26.310 1.00 17.13 56 LEU B N 1
ATOM 1549 C CA . LEU B 1 59 ? 31.092 35.774 26.297 1.00 18.78 56 LEU B CA 1
ATOM 1550 C C . LEU B 1 59 ? 31.885 36.996 26.719 1.00 18.39 56 LEU B C 1
ATOM 1551 O O . LEU B 1 59 ? 31.699 38.081 26.163 1.00 16.46 56 LEU B O 1
ATOM 1556 N N . ASN B 1 60 ? 32.773 36.831 27.698 1.00 15.15 57 ASN B N 1
ATOM 1557 C CA . ASN B 1 60 ? 33.774 37.864 27.904 1.00 12.09 57 ASN B CA 1
ATOM 1558 C C . ASN B 1 60 ? 34.827 37.752 26.791 1.00 15.49 57 ASN B C 1
ATOM 1559 O O . ASN B 1 60 ? 34.747 36.881 25.912 1.00 16.51 57 ASN B O 1
ATOM 1564 N N . ASN B 1 61 ? 35.829 38.635 26.833 1.00 17.27 58 ASN B N 1
ATOM 1565 C CA . ASN B 1 61 ? 36.828 38.679 25.763 1.00 16.28 58 ASN B CA 1
ATOM 1566 C C . ASN B 1 61 ? 37.596 37.365 25.646 1.00 17.79 58 ASN B C 1
ATOM 1567 O O . ASN B 1 61 ? 37.921 36.926 24.539 1.00 19.51 58 ASN B O 1
ATOM 1572 N N . GLY B 1 62 ? 37.920 36.736 26.776 1.00 18.04 59 GLY B N 1
ATOM 1573 C CA . GLY B 1 62 ? 38.656 35.481 26.726 1.00 21.29 59 GLY B CA 1
ATOM 1574 C C . GLY B 1 62 ? 37.802 34.332 26.226 1.00 18.81 59 GLY B C 1
ATOM 1575 O O . GLY B 1 62 ? 38.236 33.536 25.385 1.00 19.91 59 GLY B O 1
ATOM 1576 N N . GLN B 1 63 ? 36.573 34.232 26.730 1.00 17.18 60 GLN B N 1
ATOM 1577 C CA . GLN B 1 63 ? 35.640 33.244 26.203 1.00 16.73 60 GLN B CA 1
ATOM 1578 C C . GLN B 1 63 ? 35.415 33.459 24.711 1.00 17.00 60 GLN B C 1
ATOM 1579 O O . GLN B 1 63 ? 35.369 32.499 23.929 1.00 21.60 60 GLN B O 1
ATOM 1585 N N . LEU B 1 64 ? 35.279 34.717 24.304 1.00 17.26 61 LEU B N 1
ATOM 1586 C CA . LEU B 1 64 ? 35.067 35.008 22.889 1.00 16.16 61 LEU B CA 1
ATOM 1587 C C . LEU B 1 64 ? 36.294 34.633 22.064 1.00 18.77 61 LEU B C 1
ATOM 1588 O O . LEU B 1 64 ? 36.175 33.984 21.018 1.00 19.84 61 LEU B O 1
ATOM 1593 N N . ARG B 1 65 ? 37.486 35.024 22.525 1.00 19.44 62 ARG B N 1
ATOM 1594 C CA . ARG B 1 65 ? 38.697 34.702 21.778 1.00 22.94 62 ARG B CA 1
ATOM 1595 C C . ARG B 1 65 ? 38.861 33.197 21.607 1.00 25.11 62 ARG B C 1
ATOM 1596 O O . ARG B 1 65 ? 39.238 32.724 20.528 1.00 21.25 62 ARG B O 1
ATOM 1604 N N . THR B 1 66 ? 38.568 32.425 22.658 1.00 21.05 63 THR B N 1
ATOM 1605 C CA . THR B 1 66 ? 38.658 30.972 22.564 1.00 19.90 63 THR B CA 1
ATOM 1606 C C . THR B 1 66 ? 37.679 30.423 21.535 1.00 24.99 63 THR B C 1
ATOM 1607 O O . THR B 1 66 ? 38.010 29.519 20.758 1.00 24.37 63 THR B O 1
ATOM 1611 N N . PHE B 1 67 ? 36.467 30.961 21.518 1.00 20.93 64 PHE B N 1
ATOM 1612 C CA . PHE B 1 67 ? 35.494 30.545 20.524 1.00 20.99 64 PHE B CA 1
ATOM 1613 C C . PHE B 1 67 ? 35.982 30.870 19.116 1.00 22.86 64 PHE B C 1
ATOM 1614 O O . PHE B 1 67 ? 35.860 30.048 18.203 1.00 26.78 64 PHE B O 1
ATOM 1622 N N . PHE B 1 68 ? 36.553 32.062 18.929 1.00 21.12 65 PHE B N 1
ATOM 1623 C CA . PHE B 1 68 ? 37.006 32.455 17.598 1.00 22.39 65 PHE B CA 1
ATOM 1624 C C . PHE B 1 68 ? 38.193 31.621 17.134 1.00 28.82 65 PHE B C 1
ATOM 1625 O O . PHE B 1 68 ? 38.375 31.428 15.924 1.00 24.35 65 PHE B O 1
ATOM 1633 N N . LYS B 1 69 ? 39.016 31.122 18.066 1.00 26.08 66 LYS B N 1
ATOM 1634 C CA . LYS B 1 69 ? 40.123 30.255 17.666 1.00 27.19 66 LYS B CA 1
ATOM 1635 C C . LYS B 1 69 ? 39.624 29.054 16.879 1.00 29.78 66 LYS B C 1
ATOM 1636 O O . LYS B 1 69 ? 40.233 28.662 15.876 1.00 33.01 66 LYS B O 1
ATOM 1642 N N . THR B 1 70 ? 38.512 28.460 17.307 1.00 26.64 67 THR B N 1
ATOM 1643 C CA . THR B 1 70 ? 37.974 27.338 16.552 1.00 29.26 67 THR B CA 1
ATOM 1644 C C . THR B 1 70 ? 37.148 27.818 15.362 1.00 31.86 67 THR B C 1
ATOM 1645 O O . THR B 1 70 ? 37.213 27.214 14.285 1.00 30.75 67 THR B O 1
ATOM 1649 N N . LEU B 1 71 ? 36.394 28.912 15.527 1.00 28.36 68 LEU B N 1
ATOM 1650 C CA . LEU B 1 71 ? 35.614 29.444 14.409 1.00 26.98 68 LEU B CA 1
ATOM 1651 C C . LEU B 1 71 ? 36.502 29.767 13.213 1.00 25.70 68 LEU B C 1
ATOM 1652 O O . LEU B 1 71 ? 36.192 29.384 12.077 1.00 28.01 68 LEU B O 1
ATOM 1657 N N . THR B 1 72 ? 37.595 30.496 13.442 1.00 21.72 69 THR B N 1
ATOM 1658 C CA . THR B 1 72 ? 38.471 30.892 12.340 1.00 22.67 69 THR B CA 1
ATOM 1659 C C . THR B 1 72 ? 39.257 29.723 11.754 1.00 30.88 69 THR B C 1
ATOM 1660 O O . THR B 1 72 ? 39.882 29.885 10.697 1.00 32.59 69 THR B O 1
ATOM 1664 N N . ALA B 1 73 ? 39.243 28.558 12.400 1.00 30.25 70 ALA B N 1
ATOM 1665 C CA . ALA B 1 73 ? 39.826 27.357 11.820 1.00 35.32 70 ALA B CA 1
ATOM 1666 C C . ALA B 1 73 ? 38.825 26.561 10.998 1.00 36.05 70 ALA B C 1
ATOM 1667 O O . ALA B 1 73 ? 39.234 25.796 10.118 1.00 36.64 70 ALA B O 1
ATOM 1669 N N . GLN B 1 74 ? 37.529 26.733 11.253 1.00 27.09 71 GLN B N 1
ATOM 1670 C CA . GLN B 1 74 ? 36.499 25.983 10.551 1.00 31.78 71 GLN B CA 1
ATOM 1671 C C . GLN B 1 74 ? 35.810 26.774 9.445 1.00 31.54 71 GLN B C 1
ATOM 1672 O O . GLN B 1 74 ? 35.177 26.161 8.577 1.00 38.39 71 GLN B O 1
ATOM 1678 N N . MET B 1 75 ? 35.914 28.102 9.454 1.00 25.88 72 MET B N 1
ATOM 1679 C CA . MET B 1 75 ? 35.326 28.963 8.436 1.00 26.39 72 MET B CA 1
ATOM 1680 C C . MET B 1 75 ? 36.404 29.794 7.761 1.00 28.95 72 MET B C 1
ATOM 1681 O O . MET B 1 75 ? 37.390 30.183 8.389 1.00 30.71 72 MET B O 1
ATOM 1686 N N . LYS B 1 76 ? 36.194 30.104 6.485 1.00 26.15 73 LYS B N 1
ATOM 1687 C CA . LYS B 1 76 ? 37.139 30.915 5.741 1.00 26.11 73 LYS B CA 1
ATOM 1688 C C . LYS B 1 76 ? 36.423 32.046 5.017 1.00 23.23 73 LYS B C 1
ATOM 1689 O O . LYS B 1 76 ? 35.236 31.950 4.698 1.00 24.83 73 LYS B O 1
ATOM 1695 N N . ASN B 1 77 ? 37.172 33.127 4.783 1.00 28.00 74 ASN B N 1
ATOM 1696 C CA . ASN B 1 77 ? 36.737 34.248 3.948 1.00 29.52 74 ASN B CA 1
ATOM 1697 C C . ASN B 1 77 ? 35.461 34.876 4.493 1.00 25.08 74 ASN B C 1
ATOM 1698 O O . ASN B 1 77 ? 34.566 35.275 3.744 1.00 23.95 74 ASN B O 1
ATOM 1703 N N . PHE B 1 78 ? 35.378 34.922 5.816 1.00 25.07 75 PHE B N 1
ATOM 1704 C CA . PHE B 1 78 ? 34.297 35.611 6.504 1.00 23.30 75 PHE B CA 1
ATOM 1705 C C . PHE B 1 78 ? 34.225 37.066 6.068 1.00 20.91 75 PHE B C 1
ATOM 1706 O O . PHE B 1 78 ? 35.243 37.760 5.997 1.00 23.51 75 PHE B O 1
ATOM 1714 N N . ASN B 1 79 ? 33.005 37.537 5.799 1.00 21.68 76 ASN B N 1
ATOM 1715 C CA . ASN B 1 79 ? 32.785 38.945 5.511 1.00 19.28 76 ASN B CA 1
ATOM 1716 C C . ASN B 1 79 ? 31.505 39.418 6.181 1.00 19.57 76 ASN B C 1
ATOM 1717 O O . ASN B 1 79 ? 30.469 38.751 6.110 1.00 20.26 76 ASN B O 1
ATOM 1722 N N . LEU B 1 80 ? 31.589 40.586 6.799 1.00 20.42 77 LEU B N 1
ATOM 1723 C CA . LEU B 1 80 ? 30.462 41.249 7.438 1.00 19.33 77 LEU B CA 1
ATOM 1724 C C . LEU B 1 80 ? 30.280 42.609 6.786 1.00 22.55 77 LEU B C 1
ATOM 1725 O O . LEU B 1 80 ? 31.245 43.373 6.668 1.00 24.12 77 LEU B O 1
ATOM 1730 N N . ALA B 1 81 ? 29.050 42.922 6.377 1.00 22.84 78 ALA B N 1
ATOM 1731 C CA . ALA B 1 81 ? 28.808 44.192 5.710 1.00 21.41 78 ALA B CA 1
ATOM 1732 C C . ALA B 1 81 ? 27.413 44.711 6.035 1.00 18.36 78 ALA B C 1
ATOM 1733 O O . ALA B 1 81 ? 26.491 43.934 6.297 1.00 16.66 78 ALA B O 1
ATOM 1735 N N . LEU B 1 82 ? 27.273 46.035 5.997 1.00 21.68 79 LEU B N 1
ATOM 1736 C CA . LEU B 1 82 ? 25.961 46.659 6.119 1.00 19.85 79 LEU B CA 1
ATOM 1737 C C . LEU B 1 82 ? 25.029 46.145 5.031 1.00 21.65 79 LEU B C 1
ATOM 1738 O O . LEU B 1 82 ? 25.437 45.945 3.879 1.00 22.24 79 LEU B O 1
ATOM 1743 N N . MET B 1 83 ? 23.773 45.900 5.409 1.00 19.35 80 MET B N 1
ATOM 1744 C CA . MET B 1 83 ? 22.740 45.553 4.437 1.00 17.75 80 MET B CA 1
ATOM 1745 C C . MET B 1 83 ? 22.523 46.722 3.479 1.00 19.92 80 MET B C 1
ATOM 1746 O O . MET B 1 83 ? 22.832 47.872 3.809 1.00 19.19 80 MET B O 1
ATOM 1751 N N . PRO B 1 84 ? 21.990 46.456 2.284 1.00 20.68 81 PRO B N 1
ATOM 1752 C CA . PRO B 1 84 ? 21.744 47.548 1.329 1.00 24.00 81 PRO B CA 1
ATOM 1753 C C . PRO B 1 84 ? 20.817 48.602 1.918 1.00 19.83 81 PRO B C 1
ATOM 1754 O O . PRO B 1 84 ? 19.737 48.293 2.422 1.00 27.09 81 PRO B O 1
ATOM 1758 N N . GLY B 1 85 ? 21.264 49.855 1.869 1.00 21.82 82 GLY B N 1
ATOM 1759 C CA . GLY B 1 85 ? 20.514 50.956 2.426 1.00 26.24 82 GLY B CA 1
ATOM 1760 C C . GLY B 1 85 ? 20.659 51.144 3.918 1.00 28.97 82 GLY B C 1
ATOM 1761 O O . GLY B 1 85 ? 20.205 52.172 4.444 1.00 28.27 82 GLY B O 1
ATOM 1762 N N . ALA B 1 86 ? 21.274 50.197 4.620 1.00 23.21 83 ALA B N 1
ATOM 1763 C CA . ALA B 1 86 ? 21.417 50.311 6.067 1.00 20.11 83 ALA B CA 1
ATOM 1764 C C . ALA B 1 86 ? 22.465 51.357 6.432 1.00 19.06 83 ALA B C 1
ATOM 1765 O O . ALA B 1 86 ? 23.475 51.521 5.739 1.00 25.17 83 ALA B O 1
ATOM 1767 N N . VAL B 1 87 ? 22.223 52.065 7.532 1.00 20.33 84 VAL B N 1
ATOM 1768 C CA . VAL B 1 87 ? 23.159 53.073 8.026 1.00 16.55 84 VAL B CA 1
ATOM 1769 C C . VAL B 1 87 ? 23.393 52.819 9.509 1.00 18.47 84 VAL B C 1
ATOM 1770 O O . VAL B 1 87 ? 22.589 52.146 10.174 1.00 21.07 84 VAL B O 1
ATOM 1774 N N . PRO B 1 88 ? 24.478 53.361 10.062 1.00 20.68 85 PRO B N 1
ATOM 1775 C CA . PRO B 1 88 ? 24.658 53.315 11.524 1.00 18.15 85 PRO B CA 1
ATOM 1776 C C . PRO B 1 88 ? 23.636 54.206 12.212 1.00 20.33 85 PRO B C 1
ATOM 1777 O O . PRO B 1 88 ? 23.527 55.396 11.907 1.00 21.38 85 PRO B O 1
ATOM 1781 N N . ILE B 1 89 ? 22.879 53.620 13.132 1.00 18.23 86 ILE B N 1
ATOM 1782 C CA . ILE B 1 89 ? 21.955 54.352 13.988 1.00 15.99 86 ILE B CA 1
ATOM 1783 C C . ILE B 1 89 ? 22.718 54.643 15.271 1.00 19.86 86 ILE B C 1
ATOM 1784 O O . ILE B 1 89 ? 23.230 53.714 15.901 1.00 17.93 86 ILE B O 1
ATOM 1789 N N . VAL B 1 90 ? 22.819 55.917 15.651 1.00 16.79 87 VAL B N 1
ATOM 1790 C CA . VAL B 1 90 ? 23.735 56.350 16.706 1.00 18.44 87 VAL B CA 1
ATOM 1791 C C . VAL B 1 90 ? 22.945 57.010 17.825 1.00 16.87 87 VAL B C 1
ATOM 1792 O O . VAL B 1 90 ? 22.231 57.995 17.597 1.00 19.18 87 VAL B O 1
ATOM 1796 N N . ASP B 1 91 ? 23.093 56.484 19.038 1.00 14.86 88 ASP B N 1
ATOM 1797 C CA . ASP B 1 91 ? 22.596 57.114 20.254 1.00 19.47 88 ASP B CA 1
ATOM 1798 C C . ASP B 1 91 ? 23.821 57.659 20.984 1.00 19.11 88 ASP B C 1
ATOM 1799 O O . ASP B 1 91 ? 24.538 56.904 21.650 1.00 19.46 88 ASP B O 1
ATOM 1804 N N . GLU B 1 92 ? 24.060 58.969 20.849 1.00 19.48 89 GLU B N 1
ATOM 1805 C CA . GLU B 1 92 ? 25.238 59.582 21.461 1.00 23.21 89 GLU B CA 1
ATOM 1806 C C . GLU B 1 92 ? 25.178 59.517 22.980 1.00 21.35 89 GLU B C 1
ATOM 1807 O O . GLU B 1 92 ? 26.207 59.336 23.641 1.00 25.79 89 GLU B O 1
ATOM 1813 N N . ARG B 1 93 ? 23.989 59.680 23.558 1.00 18.64 90 ARG B N 1
ATOM 1814 C CA . ARG B 1 93 ? 23.892 59.677 25.016 1.00 21.65 90 ARG B CA 1
ATOM 1815 C C . ARG B 1 93 ? 24.294 58.329 25.597 1.00 25.37 90 ARG B C 1
ATOM 1816 O O . ARG B 1 93 ? 25.000 58.265 26.615 1.00 19.88 90 ARG B O 1
ATOM 1824 N N . LEU B 1 94 ? 23.835 57.242 24.982 1.00 20.58 91 LEU B N 1
ATOM 1825 C CA . LEU B 1 94 ? 24.109 55.897 25.473 1.00 20.86 91 LEU B CA 1
ATOM 1826 C C . LEU B 1 94 ? 25.370 55.300 24.861 1.00 20.53 91 LEU B C 1
ATOM 1827 O O . LEU B 1 94 ? 25.750 54.183 25.236 1.00 18.32 91 LEU B O 1
ATOM 1832 N N . ARG B 1 95 ? 26.021 56.018 23.934 1.00 17.66 92 ARG B N 1
ATOM 1833 C CA . ARG B 1 95 ? 27.202 55.532 23.219 1.00 16.49 92 ARG B CA 1
ATOM 1834 C C . ARG B 1 95 ? 26.913 54.213 22.506 1.00 20.89 92 ARG B C 1
ATOM 1835 O O . ARG B 1 95 ? 27.713 53.276 22.548 1.00 17.46 92 ARG B O 1
ATOM 1843 N N . LYS B 1 96 ? 25.763 54.133 21.839 1.00 17.05 93 LYS B N 1
ATOM 1844 C CA . LYS B 1 96 ? 25.349 52.904 21.184 1.00 16.29 93 LYS B CA 1
ATOM 1845 C C . LYS B 1 96 ? 25.252 53.121 19.676 1.00 18.37 93 LYS B C 1
ATOM 1846 O O . LYS B 1 96 ? 24.911 54.213 19.212 1.00 19.34 93 LYS B O 1
ATOM 1852 N N . VAL B 1 97 ? 25.582 52.082 18.914 1.00 14.41 94 VAL B N 1
ATOM 1853 C CA . VAL B 1 97 ? 25.436 52.097 17.457 1.00 13.52 94 VAL B CA 1
ATOM 1854 C C . VAL B 1 97 ? 24.719 50.819 17.045 1.00 18.30 94 VAL B C 1
ATOM 1855 O O . VAL B 1 97 ? 25.142 49.724 17.427 1.00 16.86 94 VAL B O 1
ATOM 1859 N N . VAL B 1 98 ? 23.647 50.948 16.260 1.00 16.35 95 VAL B N 1
ATOM 1860 C CA . VAL B 1 98 ? 22.880 49.803 15.788 1.00 14.39 95 VAL B CA 1
ATOM 1861 C C . VAL B 1 98 ? 23.128 49.671 14.296 1.00 15.84 95 VAL B C 1
ATOM 1862 O O . VAL B 1 98 ? 23.098 50.672 13.573 1.00 14.71 95 VAL B O 1
ATOM 1866 N N . MET B 1 99 ? 23.382 48.451 13.838 1.00 14.75 96 MET B N 1
ATOM 1867 C CA . MET B 1 99 ? 23.612 48.219 12.419 1.00 16.62 96 MET B CA 1
ATOM 1868 C C . MET B 1 99 ? 22.918 46.947 11.971 1.00 18.41 96 MET B C 1
ATOM 1869 O O . MET B 1 99 ? 22.930 45.937 12.680 1.00 18.20 96 MET B O 1
ATOM 1874 N N . HIS B 1 100 ? 22.364 46.997 10.759 1.00 14.95 97 HIS B N 1
ATOM 1875 C CA . HIS B 1 100 ? 21.715 45.873 10.102 1.00 14.48 97 HIS B CA 1
ATOM 1876 C C . HIS B 1 100 ? 22.716 45.278 9.111 1.00 15.77 97 HIS B C 1
ATOM 1877 O O . HIS B 1 100 ? 23.108 45.949 8.153 1.00 19.04 97 HIS B O 1
ATOM 1884 N N . LEU B 1 101 ? 23.142 44.035 9.347 1.00 15.43 98 LEU B N 1
ATOM 1885 C CA . LEU B 1 101 ? 24.301 43.482 8.656 1.00 16.37 98 LEU B CA 1
ATOM 1886 C C . LEU B 1 101 ? 23.990 42.148 7.995 1.00 15.82 98 LEU B C 1
ATOM 1887 O O . LEU B 1 101 ? 23.084 41.418 8.393 1.00 15.79 98 LEU B O 1
ATOM 1892 N N . ALA B 1 102 ? 24.803 41.825 6.983 1.00 16.29 99 ALA B N 1
ATOM 1893 C CA . ALA B 1 102 ? 24.803 40.522 6.344 1.00 15.73 99 ALA B CA 1
ATOM 1894 C C . ALA B 1 102 ? 26.177 39.890 6.502 1.00 13.97 99 ALA B C 1
ATOM 1895 O O . ALA B 1 102 ? 27.201 40.583 6.417 1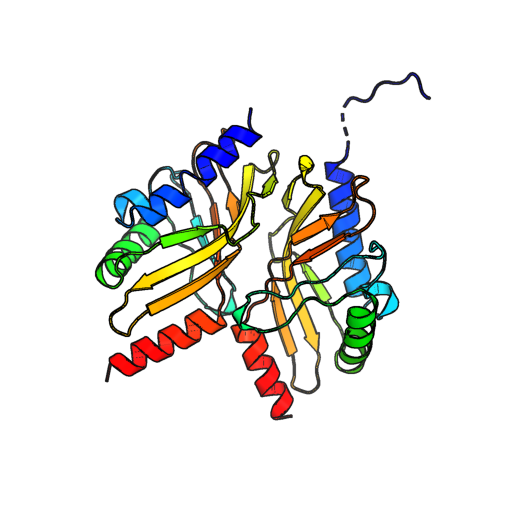.00 18.37 99 ALA B O 1
ATOM 1897 N N . SER B 1 103 ? 26.198 38.578 6.700 1.00 17.22 100 SER B N 1
ATOM 1898 C CA . SER B 1 103 ? 27.451 37.845 6.799 1.00 17.98 100 SER B CA 1
ATOM 1899 C C . SER B 1 103 ? 27.560 36.826 5.675 1.00 20.25 100 SER B C 1
ATOM 1900 O O . SER B 1 103 ? 26.557 36.323 5.149 1.00 19.22 100 SER B O 1
ATOM 1903 N N . TYR B 1 104 ? 28.800 36.498 5.349 1.00 17.57 101 TYR B N 1
ATOM 1904 C CA . TYR B 1 104 ? 29.103 35.466 4.379 1.00 20.96 101 TYR B CA 1
ATOM 1905 C C . TYR B 1 104 ? 30.341 34.741 4.868 1.00 18.35 101 TYR B C 1
ATOM 1906 O O . TYR B 1 104 ? 31.271 35.382 5.362 1.00 21.99 101 TYR B O 1
ATOM 1915 N N . ALA B 1 105 ? 30.354 33.419 4.733 1.00 18.34 102 ALA B N 1
ATOM 1916 C CA . ALA B 1 105 ? 31.595 32.690 4.958 1.00 20.62 102 ALA B CA 1
ATOM 1917 C C . ALA B 1 105 ? 31.537 31.360 4.223 1.00 24.55 102 ALA B C 1
ATOM 1918 O O . ALA B 1 105 ? 30.487 30.932 3.735 1.00 24.54 102 ALA B O 1
ATOM 1920 N N . GLU B 1 106 ? 32.688 30.694 4.177 1.00 26.13 103 GLU B N 1
ATOM 1921 C CA . GLU B 1 106 ? 32.828 29.404 3.519 1.00 31.53 103 GLU B CA 1
ATOM 1922 C C . GLU B 1 106 ? 33.130 28.352 4.578 1.00 30.32 103 GLU B C 1
ATOM 1923 O O . GLU B 1 106 ? 34.079 28.500 5.352 1.00 28.33 103 GLU B O 1
ATOM 1929 N N . ALA B 1 107 ? 32.309 27.310 4.623 1.00 26.41 104 ALA B N 1
ATOM 1930 C CA . ALA B 1 107 ? 32.431 26.236 5.597 1.00 36.88 104 ALA B CA 1
ATOM 1931 C C . ALA B 1 107 ? 32.675 24.916 4.881 1.00 40.02 104 ALA B C 1
ATOM 1932 O O . ALA B 1 107 ? 32.610 24.827 3.652 1.00 41.29 104 ALA B O 1
ATOM 1934 N N . ALA B 1 108 ? 32.947 23.880 5.675 1.00 42.01 105 ALA B N 1
ATOM 1935 C CA . ALA B 1 108 ? 33.123 22.548 5.107 1.00 44.51 105 ALA B CA 1
ATOM 1936 C C . ALA B 1 108 ? 31.900 22.131 4.301 1.00 44.18 105 ALA B C 1
ATOM 1937 O O . ALA B 1 108 ? 32.031 21.570 3.206 1.00 49.39 105 ALA B O 1
ATOM 1939 N N . CYS B 1 109 ? 30.700 22.417 4.812 1.00 46.14 106 CYS B N 1
ATOM 1940 C CA . CYS B 1 109 ? 29.464 22.021 4.151 1.00 47.21 106 CYS B CA 1
ATOM 1941 C C . CYS B 1 109 ? 28.914 23.102 3.224 1.00 38.42 106 CYS B C 1
ATOM 1942 O O . CYS B 1 109 ? 27.695 23.164 3.007 1.00 42.40 106 CYS B O 1
ATOM 1945 N N . GLY B 1 110 ? 29.777 23.945 2.662 1.00 40.79 107 GLY B N 1
ATOM 1946 C CA . GLY B 1 110 ? 29.355 24.907 1.662 1.00 36.19 107 GLY B CA 1
ATOM 1947 C C . GLY B 1 110 ? 29.401 26.354 2.112 1.00 40.03 107 GLY B C 1
ATOM 1948 O O . GLY B 1 110 ? 30.351 26.781 2.775 1.00 38.88 107 GLY B O 1
ATOM 1949 N N . LEU B 1 111 ? 28.374 27.121 1.765 1.00 28.99 108 LEU B N 1
ATOM 1950 C CA . LEU B 1 111 ? 28.350 28.545 2.060 1.00 26.65 108 LEU B CA 1
ATOM 1951 C C . LEU B 1 111 ? 27.521 28.832 3.307 1.00 29.49 108 LEU B C 1
ATOM 1952 O O . LEU B 1 111 ? 26.568 28.117 3.632 1.00 26.01 108 LEU B O 1
ATOM 1957 N N . TYR B 1 112 ? 27.918 29.890 4.009 1.00 26.44 109 TYR B N 1
ATOM 1958 C CA . TYR B 1 112 ? 27.205 30.407 5.170 1.00 25.11 109 TYR B CA 1
ATOM 1959 C C . TYR B 1 112 ? 26.795 31.836 4.847 1.00 21.16 109 TYR B C 1
ATOM 1960 O O . TYR B 1 112 ? 27.648 32.661 4.502 1.00 26.74 109 TYR B O 1
ATOM 1969 N N . GLU B 1 113 ? 25.498 32.125 4.936 1.00 21.25 110 GLU B N 1
ATOM 1970 C CA . GLU B 1 113 ? 24.991 33.471 4.681 1.00 17.81 110 GLU B CA 1
ATOM 1971 C C . GLU B 1 113 ? 23.935 33.782 5.727 1.00 20.23 110 GLU B C 1
ATOM 1972 O O . GLU B 1 113 ? 22.920 33.084 5.800 1.00 26.27 110 GLU B O 1
ATOM 1978 N N . ASN B 1 114 ? 24.156 34.825 6.524 1.00 19.15 111 ASN B N 1
ATOM 1979 C CA . ASN B 1 114 ? 23.192 35.152 7.564 1.00 18.59 111 ASN B CA 1
ATOM 1980 C C . ASN B 1 114 ? 22.937 36.653 7.586 1.00 17.11 111 ASN B C 1
ATOM 1981 O O . ASN B 1 114 ? 23.568 37.431 6.867 1.00 18.96 111 ASN B O 1
ATOM 1986 N N . GLU B 1 115 ? 21.983 37.051 8.429 1.00 19.15 112 GLU B N 1
ATOM 1987 C CA . GLU B 1 115 ? 21.534 38.431 8.551 1.00 17.33 112 GLU B CA 1
ATOM 1988 C C . GLU B 1 115 ? 21.397 38.744 10.035 1.00 13.89 112 GLU B C 1
ATOM 1989 O O . GLU B 1 115 ? 21.013 37.868 10.817 1.00 16.05 112 GLU B O 1
ATOM 1995 N N . TYR B 1 116 ? 21.734 39.981 10.419 1.00 13.62 113 TYR B N 1
ATOM 1996 C CA . TYR B 1 116 ? 21.831 40.349 11.830 1.00 17.35 113 TYR B CA 1
ATOM 1997 C C . TYR B 1 116 ? 21.338 41.760 12.068 1.00 15.66 113 TYR B C 1
ATOM 1998 O O . TYR B 1 116 ? 21.474 42.641 11.221 1.00 18.68 113 TYR B O 1
ATOM 2007 N N . MET B 1 117 ? 20.815 41.975 13.269 1.00 14.78 114 MET B N 1
ATOM 2008 C CA . MET B 1 117 ? 20.707 43.303 13.854 1.00 17.03 114 MET B CA 1
ATOM 2009 C C . MET B 1 117 ? 21.699 43.323 15.012 1.00 17.28 114 MET B C 1
ATOM 2010 O O . MET B 1 117 ? 21.652 42.447 15.885 1.00 16.50 114 MET B O 1
ATOM 2015 N N . VAL B 1 118 ? 22.627 44.268 14.999 1.00 13.64 115 VAL B N 1
ATOM 2016 C CA A VAL B 1 118 ? 23.700 44.319 15.984 0.72 14.57 115 VAL B CA 1
ATOM 2017 C CA B VAL B 1 118 ? 23.691 44.311 15.997 0.28 14.64 115 VAL B CA 1
ATOM 2018 C C . VAL B 1 118 ? 23.600 45.615 16.775 1.00 15.47 115 VAL B C 1
ATOM 2019 O O . VAL B 1 118 ? 23.374 46.687 16.201 1.00 18.24 115 VAL B O 1
ATOM 2026 N N . VAL B 1 119 ? 23.755 45.519 18.096 1.00 13.84 116 VAL B N 1
ATOM 2027 C CA . VAL B 1 119 ? 23.801 46.694 18.969 1.00 16.47 116 VAL B CA 1
ATOM 2028 C C . VAL B 1 119 ? 25.189 46.748 19.585 1.00 17.30 116 VAL B C 1
ATOM 2029 O O . VAL B 1 119 ? 25.564 45.850 20.351 1.00 15.95 116 VAL B O 1
ATOM 2033 N N . LEU B 1 120 ? 25.957 47.784 19.246 1.00 14.73 117 LEU B N 1
ATOM 2034 C CA . LEU B 1 120 ? 27.278 48.009 19.830 1.00 17.11 117 LEU B CA 1
ATOM 2035 C C . LEU B 1 120 ? 27.163 49.085 20.897 1.00 19.55 117 LEU B C 1
ATOM 2036 O O . LEU B 1 120 ? 26.530 50.115 20.667 1.00 18.14 117 LEU B O 1
ATOM 2041 N N . THR B 1 121 ? 27.763 48.853 22.061 1.00 16.89 118 THR B N 1
ATOM 2042 C CA . THR B 1 121 ? 27.839 49.877 23.094 1.00 16.63 118 THR B CA 1
ATOM 2043 C C . THR B 1 121 ? 29.310 50.163 23.366 1.00 21.25 118 THR B C 1
ATOM 2044 O O . THR B 1 121 ? 30.110 49.232 23.521 1.00 18.32 118 THR B O 1
ATOM 2048 N N . PHE B 1 122 ? 29.668 51.442 23.410 1.00 17.02 119 PHE B N 1
ATOM 2049 C CA . PHE B 1 122 ? 31.051 51.850 23.603 1.00 17.54 119 PHE B CA 1
ATOM 2050 C C . PHE B 1 122 ? 31.234 52.497 24.968 1.00 18.13 119 PHE B C 1
ATOM 2051 O O . PHE B 1 122 ? 30.271 52.840 25.660 1.00 19.84 119 PHE B O 1
ATOM 2059 N N . ASN B 1 123 ? 32.500 52.663 25.350 1.00 23.91 120 ASN B N 1
ATOM 2060 C CA . ASN B 1 123 ? 32.808 53.426 26.549 1.00 23.13 120 ASN B CA 1
ATOM 2061 C C . ASN B 1 123 ? 32.410 54.886 26.335 1.00 25.56 120 ASN B C 1
ATOM 2062 O O . ASN B 1 123 ? 31.939 55.285 25.268 1.00 23.42 120 ASN B O 1
ATOM 2067 N N . GLU B 1 124 ? 32.595 55.706 27.367 1.00 21.48 121 GLU B N 1
ATOM 2068 C CA . GLU B 1 124 ? 32.053 57.059 27.299 1.00 22.31 121 GLU B CA 1
ATOM 2069 C C . GLU B 1 124 ? 32.783 57.916 26.270 1.00 28.17 121 GLU B C 1
ATOM 2070 O O . GLU B 1 124 ? 32.180 58.825 25.685 1.00 30.02 121 GLU B O 1
ATOM 2076 N N . GLU B 1 125 ? 34.057 57.626 26.007 1.00 26.78 122 GLU B N 1
ATOM 2077 C CA . GLU B 1 125 ? 34.795 58.337 24.967 1.00 29.87 122 GLU B CA 1
ATOM 2078 C C . GLU B 1 125 ? 34.402 57.889 23.565 1.00 34.92 122 GLU B C 1
ATOM 2079 O O . GLU B 1 125 ? 34.746 58.568 22.585 1.00 27.48 122 GLU B O 1
ATOM 2085 N N . GLY B 1 126 ? 33.696 56.769 23.451 1.00 24.70 123 GLY B N 1
ATOM 2086 C CA . GLY B 1 126 ? 33.336 56.222 22.161 1.00 26.78 123 GLY B CA 1
ATOM 2087 C C . GLY B 1 126 ? 34.463 55.542 21.425 1.00 26.61 123 GLY B C 1
ATOM 2088 O O . GLY B 1 126 ? 34.387 55.400 20.202 1.00 27.21 123 GLY B O 1
ATOM 2089 N N . THR B 1 127 ? 35.506 55.094 22.130 1.00 22.31 124 THR B N 1
ATOM 2090 C CA . THR B 1 127 ? 36.699 54.569 21.477 1.00 23.93 124 THR B CA 1
ATOM 2091 C C . THR B 1 127 ? 36.965 53.093 21.734 1.00 27.71 124 THR B C 1
ATOM 2092 O O . THR B 1 127 ? 37.837 52.523 21.067 1.00 27.51 124 THR B O 1
ATOM 2096 N N . LEU B 1 128 ? 36.266 52.464 22.681 1.00 23.51 125 LEU B N 1
ATOM 2097 C CA . LEU B 1 128 ? 36.428 51.046 22.970 1.00 19.65 125 LEU B CA 1
ATOM 2098 C C . LEU B 1 128 ? 35.059 50.410 23.146 1.00 18.87 125 LEU B C 1
ATOM 2099 O O . LEU B 1 128 ? 34.168 50.995 23.772 1.00 19.77 125 LEU B O 1
ATOM 2104 N N . LEU B 1 129 ? 34.914 49.204 22.606 1.00 22.47 126 LEU B N 1
ATOM 2105 C CA . LEU B 1 129 ? 33.659 48.468 22.655 1.00 16.31 126 LEU B CA 1
ATOM 2106 C C . LEU B 1 129 ? 33.497 47.787 24.010 1.00 23.02 126 LEU B C 1
ATOM 2107 O O . LEU B 1 129 ? 34.414 47.103 24.477 1.00 20.68 126 LEU B O 1
ATOM 2112 N N . ARG B 1 130 ? 32.323 47.951 24.635 1.00 17.95 127 ARG B N 1
ATOM 2113 C CA A ARG B 1 130 ? 32.067 47.314 25.919 0.60 20.48 127 ARG B CA 1
ATOM 2114 C CA B ARG B 1 130 ? 32.052 47.336 25.928 0.40 20.49 127 ARG B CA 1
ATOM 2115 C C . ARG B 1 130 ? 30.859 46.388 25.934 1.00 21.72 127 ARG B C 1
ATOM 2116 O O . ARG B 1 130 ? 30.691 45.642 26.909 1.00 17.22 127 ARG B O 1
ATOM 2131 N N . ASP B 1 131 ? 30.036 46.376 24.888 1.00 16.37 128 ASP B N 1
ATOM 2132 C CA . ASP B 1 131 ? 28.943 45.413 24.826 1.00 15.52 128 ASP B CA 1
ATOM 2133 C C . ASP B 1 131 ? 28.554 45.221 23.369 1.00 17.77 128 ASP B C 1
ATOM 2134 O O . ASP B 1 131 ? 28.601 46.170 22.590 1.00 16.67 128 ASP B O 1
ATOM 2139 N N . VAL B 1 132 ? 28.224 43.982 23.002 1.00 14.57 129 VAL B N 1
ATOM 2140 C CA . VAL B 1 132 ? 27.684 43.648 21.687 1.00 17.47 129 VAL B CA 1
ATOM 2141 C C . VAL B 1 132 ? 26.465 42.763 21.878 1.00 20.34 129 VAL B C 1
ATOM 2142 O O . VAL B 1 132 ? 26.555 41.714 22.524 1.00 20.04 129 VAL B O 1
ATOM 2146 N N . ILE B 1 133 ? 25.338 43.159 21.292 1.00 15.49 130 ILE B N 1
ATOM 2147 C CA . ILE B 1 133 ? 24.226 42.244 21.073 1.00 14.68 130 ILE B CA 1
ATOM 2148 C C . ILE B 1 133 ? 24.261 41.860 19.604 1.00 17.98 130 ILE B C 1
ATOM 2149 O O . ILE B 1 133 ? 24.212 42.730 18.731 1.00 17.78 130 ILE B O 1
ATOM 2154 N N . GLU B 1 134 ? 24.365 40.569 19.331 1.00 14.04 131 GLU B N 1
ATOM 2155 C CA . GLU B 1 134 ? 24.436 40.045 17.971 1.00 14.51 131 GLU B CA 1
ATOM 2156 C C . GLU B 1 134 ? 23.159 39.233 17.753 1.00 16.56 131 GLU B C 1
ATOM 2157 O O . GLU B 1 134 ? 23.086 38.059 18.118 1.00 14.96 131 GLU B O 1
ATOM 2163 N N . PHE B 1 135 ? 22.138 39.882 17.178 1.00 14.20 132 PHE B N 1
ATOM 2164 C CA . PHE B 1 135 ? 20.821 39.267 16.986 1.00 12.96 132 PHE B CA 1
ATOM 2165 C C . PHE B 1 135 ? 20.789 38.671 15.580 1.00 14.75 132 PHE B C 1
ATOM 2166 O O . PHE B 1 135 ? 20.608 39.383 14.590 1.00 15.75 132 PHE B O 1
ATOM 2174 N N . ALA B 1 136 ? 20.953 37.352 15.499 1.00 15.02 133 ALA B N 1
ATOM 2175 C CA . ALA B 1 136 ? 21.058 36.632 14.233 1.00 17.03 133 ALA B CA 1
ATOM 2176 C C . ALA B 1 136 ? 19.699 36.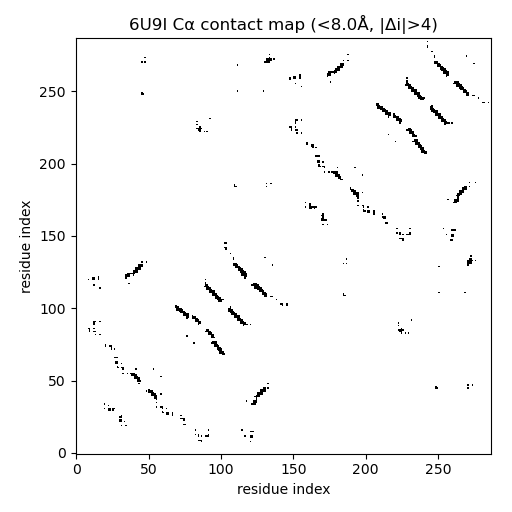146 13.745 1.00 17.36 133 ALA B C 1
ATOM 2177 O O . ALA B 1 136 ? 18.721 36.082 14.492 1.00 16.54 133 ALA B O 1
ATOM 2179 N N . ASP B 1 137 ? 19.651 35.798 12.461 1.00 16.03 134 ASP B N 1
ATOM 2180 C CA . ASP B 1 137 ? 18.529 35.047 11.892 1.00 15.80 134 ASP B CA 1
ATOM 2181 C C . ASP B 1 137 ? 18.622 33.631 12.450 1.00 19.31 134 ASP B C 1
ATOM 2182 O O . ASP B 1 137 ? 19.496 32.848 12.058 1.00 17.73 134 ASP B O 1
ATOM 2187 N N . SER B 1 138 ? 17.759 33.315 13.421 1.00 16.04 135 SER B N 1
ATOM 2188 C CA . SER B 1 138 ? 17.928 32.076 14.178 1.00 18.51 135 SER B CA 1
ATOM 2189 C C . SER B 1 138 ? 17.525 30.859 13.356 1.00 18.52 135 SER B C 1
ATOM 2190 O O . SER B 1 138 ? 18.120 29.785 13.519 1.00 19.83 135 SER B O 1
ATOM 2193 N N . ASP B 1 139 ? 16.520 31.000 12.478 1.00 18.97 136 ASP B N 1
ATOM 2194 C CA . ASP B 1 139 ? 16.175 29.914 11.561 1.00 17.99 136 ASP B CA 1
ATOM 2195 C C . ASP B 1 139 ? 17.402 29.460 10.787 1.00 20.73 136 ASP B C 1
ATOM 2196 O O . ASP B 1 139 ? 17.646 28.253 10.638 1.00 24.84 136 ASP B O 1
ATOM 2201 N N . TYR B 1 140 ? 18.219 30.412 10.330 1.00 18.15 137 TYR B N 1
ATOM 2202 C CA . TYR B 1 140 ? 19.401 30.042 9.560 1.00 23.12 137 TYR B CA 1
ATOM 2203 C C . TYR B 1 140 ? 20.449 29.368 10.433 1.00 24.35 137 TYR B C 1
ATOM 2204 O O . TYR B 1 140 ? 21.092 28.406 9.999 1.00 23.84 137 TYR B O 1
ATOM 2213 N N . CYS B 1 141 ? 20.656 29.869 11.654 1.00 20.22 138 CYS B N 1
ATOM 2214 C CA . CYS B 1 141 ? 21.562 29.192 12.579 1.00 22.54 138 CYS B CA 1
ATOM 2215 C C . CYS B 1 141 ? 21.149 27.742 12.786 1.00 25.82 138 CYS B C 1
ATOM 2216 O O . CYS B 1 141 ? 21.982 26.835 12.740 1.00 28.33 138 CYS B O 1
ATOM 2219 N N . VAL B 1 142 ? 19.860 27.507 13.005 1.00 24.31 139 VAL B N 1
ATOM 2220 C CA . VAL B 1 142 ? 19.381 26.151 13.246 1.00 28.72 139 VAL B CA 1
ATOM 2221 C C . VAL B 1 142 ? 19.617 25.284 12.014 1.00 34.04 139 VAL B C 1
ATOM 2222 O O . VAL B 1 142 ? 20.102 24.148 12.117 1.00 29.67 139 VAL B O 1
ATOM 2226 N N . LYS B 1 143 ? 19.319 25.821 10.827 1.00 22.77 140 LYS B N 1
ATOM 2227 C CA . LYS B 1 143 ? 19.519 25.060 9.600 1.00 30.60 140 LYS B CA 1
ATOM 2228 C C . LYS B 1 143 ? 20.992 24.752 9.378 1.00 33.75 140 LYS B C 1
ATOM 2229 O O . LYS B 1 143 ? 21.343 23.644 8.954 1.00 31.54 140 LYS B O 1
ATOM 2235 N N . PHE B 1 144 ? 21.871 25.715 9.669 1.00 26.77 141 PHE B N 1
ATOM 2236 C CA . PHE B 1 144 ? 23.300 25.476 9.513 1.00 28.47 141 PHE B CA 1
ATOM 2237 C C . PHE B 1 144 ? 23.789 24.378 10.450 1.00 36.80 141 PHE B C 1
ATOM 2238 O O . PHE B 1 144 ? 24.638 23.564 10.070 1.00 34.41 141 PHE B O 1
ATOM 2246 N N . ALA B 1 145 ? 23.282 24.347 11.684 1.00 32.87 142 ALA B N 1
ATOM 2247 C CA . ALA B 1 145 ? 23.666 23.271 12.594 1.00 33.79 142 ALA B CA 1
ATOM 2248 C C . ALA B 1 145 ? 23.193 21.920 12.069 1.00 41.13 142 ALA B C 1
ATOM 2249 O O . ALA B 1 145 ? 23.883 20.908 12.234 1.00 45.13 142 ALA B O 1
ATOM 2251 N N . GLU B 1 146 ? 22.021 21.884 11.427 1.00 42.52 143 GLU B N 1
ATOM 2252 C CA . GLU B 1 146 ? 21.576 20.658 10.769 1.00 40.35 143 GLU B CA 1
ATOM 2253 C C . GLU B 1 146 ? 22.539 20.257 9.660 1.00 48.92 143 GLU B C 1
ATOM 2254 O O . GLU B 1 146 ? 22.835 19.068 9.483 1.00 44.71 143 GLU B O 1
ATOM 2260 N N . ARG B 1 147 ? 23.033 21.238 8.900 1.00 34.86 144 ARG B N 1
ATOM 2261 C CA . ARG B 1 147 ? 23.991 20.953 7.838 1.00 41.42 144 ARG B CA 1
ATOM 2262 C C . ARG B 1 147 ? 25.292 20.396 8.406 1.00 47.71 144 ARG B C 1
ATOM 2263 O O . ARG B 1 147 ? 25.850 19.428 7.877 1.00 44.65 144 ARG B O 1
ATOM 2271 N N . GLN B 1 148 ? 25.800 21.012 9.477 1.00 40.71 145 GLN B N 1
ATOM 2272 C CA . GLN B 1 148 ? 27.016 20.513 10.111 1.00 46.29 145 GLN B CA 1
ATOM 2273 C C . GLN B 1 148 ? 26.829 19.090 10.619 1.00 47.22 145 GLN B C 1
ATOM 2274 O O . GLN B 1 148 ? 27.703 18.236 10.431 1.00 55.79 145 GLN B O 1
ATOM 2280 N N . ALA B 1 149 ? 25.695 18.817 11.266 1.00 44.57 146 ALA B N 1
ATOM 2281 C CA . ALA B 1 149 ? 25.425 17.466 11.746 1.00 53.99 146 ALA B CA 1
ATOM 2282 C C . ALA B 1 149 ? 25.318 16.482 10.588 1.00 59.47 146 ALA B C 1
ATOM 2283 O O . ALA B 1 149 ? 25.735 15.324 10.709 1.00 61.23 146 ALA B O 1
ATOM 2285 N N . ALA B 1 150 ? 24.763 16.924 9.456 1.00 51.11 147 ALA B N 1
ATOM 2286 C CA . ALA B 1 150 ? 24.680 16.055 8.287 1.00 56.53 147 ALA B CA 1
ATOM 2287 C C . ALA B 1 150 ? 26.067 15.659 7.797 1.00 61.15 147 ALA B C 1
ATOM 2288 O O . ALA B 1 150 ? 26.297 14.502 7.425 1.00 70.90 147 ALA B O 1
ATOM 2290 N N . ALA B 1 151 ? 27.009 16.606 7.796 1.00 60.16 148 ALA B N 1
ATOM 2291 C CA . ALA B 1 151 ? 28.381 16.294 7.415 1.00 63.27 148 ALA B CA 1
ATOM 2292 C C . ALA B 1 151 ? 29.083 15.409 8.437 1.00 66.94 148 ALA B C 1
ATOM 2293 O O . ALA B 1 151 ? 30.061 14.741 8.087 1.00 76.01 148 ALA B O 1
ATOM 2295 N N . ALA B 1 152 ? 28.604 15.380 9.684 1.00 65.31 149 ALA B N 1
ATOM 2296 C CA . ALA B 1 152 ? 29.277 14.616 10.729 1.00 66.30 149 ALA B CA 1
ATOM 2297 C C . ALA B 1 152 ? 29.145 13.110 10.536 1.00 69.11 149 ALA B C 1
ATOM 2298 O O . ALA B 1 152 ? 29.920 12.355 11.131 1.00 71.51 149 ALA B O 1
ATOM 2300 N N . GLU B 1 153 ? 28.191 12.653 9.731 1.00 68.62 150 GLU B N 1
ATOM 2301 C CA . GLU B 1 153 ? 28.068 11.227 9.442 1.00 76.68 150 GLU B CA 1
ATOM 2302 C C . GLU B 1 153 ? 27.928 10.999 7.938 1.00 77.14 150 GLU B C 1
ATOM 2303 O O . GLU B 1 153 ? 28.002 11.936 7.148 1.00 76.56 150 GLU B O 1
#

B-factor: mean 26.63, std 11.23, range [10.78, 92.56]

Radius of gyration: 20.06 Å; Cα contacts (8 Å, |Δi|>4): 594; chains: 2; bounding box: 52×74×30 Å